Protein AF-A0A811VB03-F1 (afdb_monomer_lite)

Foldseek 3Di:
DCVQLVAAADDDPDPVLVVLVLQQDDDDDDDDLDPDDDAAAPVDPPHDPVDDGGDDDDDDDDLVLLVVLQAWDFGDDKDKDPDPPPDDLVVADRQDQKWKKWFFKKAQDPVCCVVCSVPAAQWDQDDDDPDPGTDTDRDSGIDHRHIGISVSVVVCVVSPIDTDDTDIMIMGGIDSSSNSVSVVLVVQLVVPPDPVSVVVSSCVSVVVVCVVSDDCVVVDDDDDDDDPPPPPDDDDDDDDDDD

Organism: Ceratitis capitata (NCBI:txid7213)

Secondary structure (DSSP, 8-state):
-HHHH-PPPPP---HHHHHHHHHH--------SSS----B-TTSTT--TTSPPB-------TTHHHHHHTS-EEEEEEEE-S--TT--GGGS-TT-SEEEEEEEEEE--GGGHHHHSSS-SS-EEE--TT-SS-EEE--SSPEEEEEEEHHHHHHHHHTT-EEEEEEEEEEEEEESTTHHHHHHHHHHHHT-SSHHHHHHHHHHHHHHHHHHT--SGGG--------------S---------

pLDDT: mean 89.28, std 13.27, range [37.16, 98.31]

Radius of gyration: 25.67 Å; chains: 1; bounding box: 55×64×78 Å

Structure (mmCIF, N/CA/C/O backbone):
data_AF-A0A811VB03-F1
#
_entry.id   AF-A0A811VB03-F1
#
loop_
_atom_site.group_PDB
_atom_site.id
_atom_site.type_symbol
_atom_site.label_atom_id
_atom_site.label_alt_id
_atom_site.label_comp_id
_atom_site.label_asym_id
_atom_site.label_entity_id
_atom_site.label_seq_id
_atom_site.pdbx_PDB_ins_code
_atom_site.Cartn_x
_atom_site.Cartn_y
_atom_site.Cartn_z
_atom_site.occupancy
_atom_site.B_iso_or_equiv
_atom_site.auth_seq_id
_atom_site.auth_comp_id
_atom_site.auth_asym_id
_atom_site.auth_atom_id
_atom_site.pdbx_PDB_model_num
ATOM 1 N N . MET A 1 1 ? -9.263 17.744 -7.489 1.00 92.62 1 MET A N 1
ATOM 2 C CA . MET A 1 1 ? -9.709 16.444 -6.952 1.00 92.62 1 MET A CA 1
ATOM 3 C C . MET A 1 1 ? -11.091 16.551 -6.295 1.00 92.62 1 MET A C 1
ATOM 5 O O . MET A 1 1 ? -12.035 16.150 -6.959 1.00 92.62 1 MET A O 1
ATOM 9 N N . LEU A 1 2 ? -11.262 17.185 -5.122 1.00 93.69 2 LEU A N 1
ATOM 10 C CA . LEU A 1 2 ? -12.556 17.210 -4.400 1.00 93.69 2 LEU A CA 1
ATOM 11 C C . LEU A 1 2 ? -13.722 17.772 -5.231 1.00 93.69 2 LEU A C 1
ATOM 13 O O . LEU A 1 2 ? -14.791 17.182 -5.282 1.00 93.69 2 LEU A O 1
ATOM 17 N N . LYS A 1 3 ? -13.491 18.850 -5.994 1.00 93.81 3 LYS A N 1
ATOM 18 C CA . LYS A 1 3 ? -14.491 19.419 -6.922 1.00 93.81 3 LYS A CA 1
ATOM 19 C C . LYS A 1 3 ? -15.002 18.415 -7.973 1.00 93.81 3 LYS A C 1
ATOM 21 O O . LYS A 1 3 ? -16.147 18.500 -8.404 1.00 93.81 3 LYS A O 1
ATOM 26 N N . ILE A 1 4 ? -14.149 17.488 -8.412 1.00 93.75 4 ILE A N 1
ATOM 27 C CA . ILE A 1 4 ? -14.454 16.514 -9.475 1.00 93.75 4 ILE A CA 1
ATOM 28 C C . ILE A 1 4 ? -15.177 15.296 -8.897 1.00 93.75 4 ILE A C 1
ATOM 30 O O . ILE A 1 4 ? -16.136 14.798 -9.500 1.00 93.75 4 ILE A O 1
ATOM 34 N N . THR A 1 5 ? -14.703 14.821 -7.746 1.00 95.12 5 THR A N 1
ATOM 35 C CA . THR A 1 5 ? -15.224 13.629 -7.072 1.00 95.12 5 THR A CA 1
ATOM 36 C C . THR A 1 5 ? -16.486 13.931 -6.269 1.00 95.12 5 THR A C 1
ATOM 38 O O . THR A 1 5 ? -17.319 13.045 -6.135 1.00 95.12 5 THR A O 1
ATOM 41 N N . ARG A 1 6 ? -16.651 15.176 -5.794 1.00 95.75 6 ARG A N 1
ATOM 42 C CA . ARG A 1 6 ? -17.718 15.622 -4.877 1.00 95.75 6 ARG A CA 1
ATOM 43 C C . ARG A 1 6 ? -17.819 14.765 -3.611 1.00 95.75 6 ARG A C 1
ATOM 45 O O . ARG A 1 6 ? -18.882 14.666 -3.017 1.00 95.75 6 ARG A O 1
ATOM 52 N N . ILE A 1 7 ? -16.714 14.124 -3.239 1.00 96.00 7 ILE A N 1
ATOM 53 C CA . ILE A 1 7 ? -16.637 13.309 -2.034 1.00 96.00 7 ILE A CA 1
ATOM 54 C C . ILE A 1 7 ? -16.579 14.221 -0.808 1.00 96.00 7 ILE A C 1
ATOM 56 O O . ILE A 1 7 ? -15.909 15.257 -0.832 1.00 96.00 7 ILE A O 1
ATOM 60 N N . GLU A 1 8 ? -17.226 13.793 0.265 1.00 95.25 8 GLU A N 1
ATOM 61 C CA . GLU A 1 8 ? -17.059 14.362 1.596 1.00 95.25 8 GLU A CA 1
ATOM 62 C C . GLU A 1 8 ? -16.138 13.438 2.391 1.00 95.25 8 GLU A C 1
ATOM 64 O O . GLU A 1 8 ? -16.405 12.242 2.527 1.00 95.25 8 GLU A O 1
ATOM 69 N N . LEU A 1 9 ? -15.011 13.983 2.846 1.00 94.94 9 LEU A N 1
ATOM 70 C CA . LEU A 1 9 ? -14.031 13.248 3.638 1.00 94.94 9 LEU A CA 1
ATOM 71 C C . LEU A 1 9 ? -14.243 13.572 5.110 1.00 94.94 9 LEU A C 1
ATOM 73 O O . LEU A 1 9 ? -14.327 14.743 5.481 1.00 94.94 9 LEU A O 1
ATOM 77 N N . GLU A 1 10 ? -14.291 12.537 5.939 1.00 95.44 10 GLU A N 1
ATOM 78 C CA . GLU A 1 10 ? -14.304 12.708 7.386 1.00 95.44 10 GLU A CA 1
ATOM 79 C C . GLU A 1 10 ? -12.935 13.183 7.883 1.00 95.44 10 GLU A C 1
ATOM 81 O O . GLU A 1 10 ? -11.887 12.686 7.460 1.00 95.44 10 GLU A O 1
ATOM 86 N N . LEU A 1 11 ? -12.945 14.141 8.809 1.00 92.44 11 LEU A N 1
ATOM 87 C CA . LEU A 1 11 ? -11.748 14.568 9.517 1.00 92.44 11 LEU A CA 1
ATOM 88 C C . LEU A 1 11 ? -11.447 13.603 10.670 1.00 92.44 11 LEU A C 1
ATOM 90 O O . LEU A 1 11 ? -12.221 13.501 11.622 1.00 92.44 11 LEU A O 1
ATOM 94 N N . LEU A 1 12 ? -10.277 12.965 10.629 1.00 91.19 12 LEU A N 1
ATOM 95 C CA . LEU A 1 12 ? -9.788 12.134 11.729 1.00 91.19 12 LEU A CA 1
ATOM 96 C C . LEU A 1 12 ? -9.474 13.001 12.951 1.00 91.19 12 LEU A C 1
ATOM 98 O O . LEU A 1 12 ? -8.456 13.688 12.985 1.00 91.19 12 LEU A O 1
ATOM 102 N N . SER A 1 13 ? -10.359 12.956 13.944 1.00 90.06 13 SER A N 1
ATOM 103 C CA . SER A 1 13 ? -10.227 13.736 15.182 1.00 90.06 13 SER A CA 1
ATOM 104 C C . SER A 1 13 ? -9.665 12.911 16.347 1.00 90.06 13 SER A C 1
ATOM 106 O O . SER A 1 13 ? -9.156 13.473 17.312 1.00 90.06 13 SER A O 1
ATOM 108 N N . ASP A 1 14 ? -9.739 11.580 16.262 1.00 93.06 14 ASP A N 1
ATOM 109 C CA . ASP A 1 14 ? -9.161 10.673 17.256 1.00 93.06 14 ASP A CA 1
ATOM 110 C C . ASP A 1 14 ? -7.658 10.481 17.001 1.00 93.06 14 ASP A C 1
ATOM 112 O O . ASP A 1 14 ? -7.238 9.894 15.995 1.00 93.06 14 ASP A O 1
ATOM 116 N N . GLU A 1 15 ? -6.843 10.950 17.945 1.00 91.81 15 GLU A N 1
ATOM 117 C CA . GLU A 1 15 ? -5.385 10.833 17.913 1.00 91.81 15 GLU A CA 1
ATOM 118 C C . GLU A 1 15 ? -4.913 9.370 17.840 1.00 91.81 15 GLU A C 1
ATOM 120 O O . GLU A 1 15 ? -3.932 9.060 17.158 1.00 91.81 15 GLU A O 1
ATOM 125 N N . ASN A 1 16 ? -5.622 8.435 18.479 1.00 92.62 16 ASN A N 1
ATOM 126 C CA . ASN A 1 16 ? -5.254 7.020 18.451 1.00 92.62 16 ASN A CA 1
ATOM 127 C C . ASN A 1 16 ? -5.430 6.428 17.054 1.00 92.62 16 ASN A C 1
ATOM 129 O O . ASN A 1 16 ? -4.571 5.667 16.601 1.00 92.62 16 ASN A O 1
ATOM 133 N N . ILE A 1 17 ? -6.517 6.786 16.361 1.00 94.50 17 ILE A N 1
ATOM 134 C CA . ILE A 1 17 ? -6.760 6.366 14.974 1.00 94.50 17 ILE A CA 1
ATOM 135 C C . ILE A 1 17 ? -5.713 6.996 14.053 1.00 94.50 17 ILE A C 1
ATOM 137 O O . ILE A 1 17 ? -5.136 6.305 13.210 1.00 94.50 17 ILE A O 1
ATOM 141 N N . HIS A 1 18 ? -5.415 8.281 14.248 1.00 92.56 18 HIS A N 1
ATOM 142 C CA . HIS A 1 18 ? -4.388 8.982 13.483 1.00 92.56 18 HIS A CA 1
ATOM 143 C C . HIS A 1 18 ? -3.011 8.309 13.627 1.00 92.56 18 HIS A C 1
ATOM 145 O O . HIS A 1 18 ? -2.399 7.914 12.630 1.00 92.56 18 HIS A O 1
ATOM 151 N N . ASN A 1 19 ? -2.562 8.066 14.861 1.00 92.19 19 ASN A N 1
ATOM 152 C CA . ASN A 1 19 ? -1.290 7.399 15.152 1.00 92.19 19 ASN A CA 1
ATOM 153 C C . ASN A 1 19 ? -1.260 5.947 14.646 1.00 92.19 19 ASN A C 1
ATOM 155 O O . ASN A 1 19 ? -0.226 5.466 14.165 1.00 92.19 19 ASN A O 1
ATOM 159 N N . PHE A 1 20 ? -2.393 5.244 14.700 1.00 94.75 20 PHE A N 1
ATOM 160 C CA . PHE A 1 20 ? -2.536 3.906 14.131 1.00 94.75 20 PHE A CA 1
ATOM 161 C C . PHE A 1 20 ? -2.312 3.904 12.614 1.00 94.75 20 PHE A C 1
ATOM 163 O O . PHE A 1 20 ? -1.513 3.119 12.109 1.00 94.75 20 PHE A O 1
ATOM 170 N N . ILE A 1 21 ? -2.937 4.826 11.880 1.00 93.62 21 ILE A N 1
ATOM 171 C CA . ILE A 1 21 ? -2.734 4.936 10.431 1.00 93.62 21 ILE A CA 1
ATOM 172 C C . ILE A 1 21 ? -1.287 5.336 10.121 1.00 93.62 21 ILE A C 1
ATOM 174 O O . ILE A 1 21 ? -0.632 4.670 9.317 1.00 93.62 21 ILE A O 1
ATOM 178 N N . LEU A 1 22 ? -0.755 6.368 10.789 1.00 92.19 22 LEU A N 1
ATOM 179 C CA . LEU A 1 22 ? 0.609 6.856 10.563 1.00 92.19 22 LEU A CA 1
ATOM 180 C C . LEU A 1 22 ? 1.671 5.773 10.786 1.00 92.19 22 LEU A C 1
ATOM 182 O O . LEU A 1 22 ? 2.603 5.646 9.988 1.00 92.19 22 LEU A O 1
ATOM 186 N N . SER A 1 23 ? 1.522 4.961 11.834 1.00 91.31 23 SER A N 1
ATOM 187 C CA . SER A 1 23 ? 2.440 3.853 12.125 1.00 91.31 23 SER A CA 1
ATOM 188 C C . SER A 1 23 ? 2.359 2.709 11.107 1.00 91.31 23 SER A C 1
ATOM 190 O O . SER A 1 23 ? 3.308 1.926 10.998 1.00 91.31 23 SER A O 1
ATOM 192 N N . GLY A 1 24 ? 1.295 2.644 10.302 1.00 93.12 24 GLY A N 1
ATOM 193 C CA . GLY A 1 24 ? 1.157 1.741 9.156 1.00 93.12 24 GLY A CA 1
ATOM 194 C C . GLY A 1 24 ? 1.730 2.274 7.839 1.00 93.12 24 GLY A C 1
ATOM 195 O O . GLY A 1 24 ? 1.977 1.486 6.927 1.00 93.12 24 GLY A O 1
ATOM 196 N N . ILE A 1 25 ? 2.008 3.578 7.719 1.00 92.12 25 ILE A N 1
ATOM 197 C CA . ILE A 1 25 ? 2.510 4.167 6.466 1.00 92.12 25 ILE A CA 1
ATOM 198 C C . ILE A 1 25 ? 3.921 3.650 6.146 1.00 92.12 25 ILE A C 1
ATOM 200 O O . ILE A 1 25 ? 4.824 3.634 6.991 1.00 92.12 25 ILE A O 1
ATOM 204 N N . ARG A 1 26 ? 4.131 3.243 4.892 1.00 91.56 26 ARG A N 1
ATOM 205 C CA . ARG A 1 26 ? 5.426 2.817 4.341 1.00 91.56 26 ARG A CA 1
ATOM 206 C C . ARG A 1 26 ? 5.733 3.600 3.064 1.00 91.56 26 ARG A C 1
ATOM 208 O O . ARG A 1 26 ? 4.832 4.106 2.402 1.00 91.56 26 ARG A O 1
ATOM 215 N N . GLY A 1 27 ? 7.022 3.731 2.757 1.00 88.12 27 GLY A N 1
ATOM 216 C CA 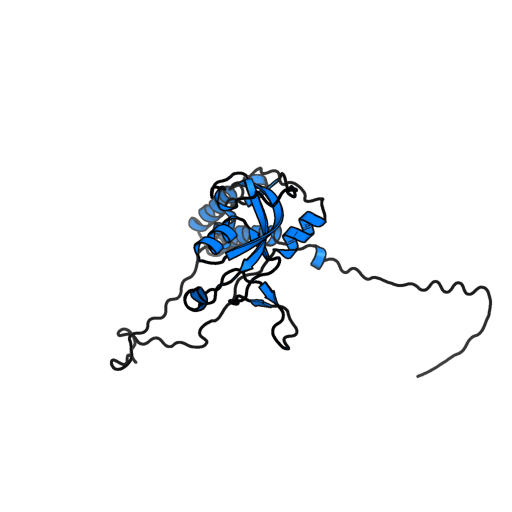. GLY A 1 27 ? 7.494 4.370 1.528 1.00 88.12 27 GLY A CA 1
ATOM 217 C C . GLY A 1 27 ? 7.491 3.423 0.327 1.00 88.12 27 GLY A C 1
ATOM 218 O O . GLY A 1 27 ? 7.015 2.292 0.404 1.00 88.12 27 GLY A O 1
ATOM 219 N N . GLY A 1 28 ? 8.068 3.886 -0.782 1.00 88.88 28 GLY A N 1
ATOM 220 C CA . GLY A 1 28 ? 8.305 3.040 -1.950 1.00 88.88 28 GLY A CA 1
ATOM 221 C C . GLY A 1 28 ? 9.265 1.894 -1.627 1.00 88.88 28 GLY A C 1
ATOM 222 O O . GLY A 1 28 ? 10.276 2.089 -0.950 1.00 88.88 28 GLY A O 1
ATOM 223 N N . ILE A 1 29 ? 8.944 0.703 -2.126 1.00 90.12 29 ILE A N 1
ATOM 224 C CA . ILE A 1 29 ? 9.793 -0.478 -1.982 1.00 90.12 29 ILE A CA 1
ATOM 225 C C . ILE A 1 29 ? 10.999 -0.328 -2.912 1.00 90.12 29 ILE A C 1
ATOM 227 O O . ILE A 1 29 ? 10.846 -0.170 -4.122 1.00 90.12 29 ILE A O 1
ATOM 231 N N . VAL A 1 30 ? 12.200 -0.392 -2.338 1.00 86.56 30 VAL A N 1
ATOM 232 C CA . VAL A 1 30 ? 13.464 -0.417 -3.080 1.00 86.56 30 VAL A CA 1
ATOM 233 C C . VAL A 1 30 ? 14.274 -1.601 -2.575 1.00 86.56 30 VAL A C 1
ATOM 235 O O . VAL A 1 30 ? 14.759 -1.590 -1.445 1.00 86.56 30 VAL A O 1
ATOM 238 N N . GLN A 1 31 ? 14.415 -2.626 -3.413 1.00 83.88 31 GLN A N 1
ATOM 239 C CA . GLN A 1 31 ? 15.121 -3.857 -3.074 1.00 83.88 31 GLN A CA 1
ATOM 240 C C . GLN A 1 31 ? 15.996 -4.315 -4.241 1.00 83.88 31 GLN A C 1
ATOM 242 O O . GLN A 1 31 ? 15.636 -4.164 -5.405 1.00 83.88 31 GLN A O 1
ATOM 247 N N . CYS A 1 32 ? 17.159 -4.877 -3.912 1.00 83.94 32 CYS A N 1
ATOM 248 C CA . CYS A 1 32 ? 18.074 -5.498 -4.860 1.00 83.94 32 CYS A CA 1
ATOM 249 C C . CYS A 1 32 ? 18.479 -6.872 -4.314 1.00 83.94 32 CYS A C 1
ATOM 251 O O . CYS A 1 32 ? 19.296 -6.955 -3.399 1.00 83.94 32 CYS A O 1
ATOM 253 N N . CYS A 1 33 ? 17.873 -7.936 -4.848 1.00 81.12 33 CYS A N 1
ATOM 254 C CA . CYS A 1 33 ? 18.097 -9.316 -4.392 1.00 81.12 33 CYS A CA 1
ATOM 255 C C . CYS A 1 33 ? 19.347 -9.931 -5.029 1.00 81.12 33 CYS A C 1
ATOM 257 O O . CYS A 1 33 ? 20.097 -10.656 -4.381 1.00 81.12 33 CYS A O 1
ATOM 259 N N . LYS A 1 34 ? 19.621 -9.578 -6.291 1.00 84.81 34 LYS A N 1
ATOM 260 C CA . LYS A 1 34 ? 20.809 -10.004 -7.033 1.00 84.81 34 LYS A CA 1
ATOM 261 C C . LYS A 1 34 ? 21.655 -8.788 -7.394 1.00 84.81 34 LYS A C 1
ATOM 263 O O . LYS A 1 34 ? 21.263 -7.978 -8.226 1.00 84.81 34 LYS A O 1
ATOM 268 N N . ARG A 1 35 ? 22.845 -8.686 -6.792 1.00 86.00 35 ARG A N 1
ATOM 269 C CA . ARG A 1 35 ? 23.740 -7.522 -6.937 1.00 86.00 35 ARG A CA 1
ATOM 270 C C . ARG A 1 35 ? 24.217 -7.286 -8.372 1.00 86.00 35 ARG A C 1
ATOM 272 O O . ARG A 1 35 ? 24.462 -6.145 -8.746 1.00 86.00 35 ARG A O 1
ATOM 279 N N . HIS A 1 36 ? 24.393 -8.352 -9.148 1.00 90.19 36 HIS A N 1
ATOM 280 C CA . HIS A 1 36 ? 24.898 -8.269 -10.512 1.00 90.19 36 HIS A CA 1
ATOM 281 C C . HIS A 1 36 ? 24.380 -9.435 -11.355 1.00 90.19 36 HIS A C 1
ATOM 283 O O . HIS A 1 36 ? 24.374 -10.586 -10.910 1.00 90.19 36 HIS A O 1
ATOM 289 N N . SER A 1 37 ? 23.948 -9.143 -12.579 1.00 90.00 37 SER A N 1
ATOM 290 C CA . SER A 1 37 ? 23.550 -10.146 -13.560 1.00 90.00 37 SER A CA 1
ATOM 291 C C . SER A 1 37 ? 23.927 -9.660 -14.952 1.00 90.00 37 SER A C 1
ATOM 293 O O . SER A 1 37 ? 23.670 -8.508 -15.282 1.00 90.00 37 SER A O 1
ATOM 295 N N . ILE A 1 38 ? 24.499 -10.548 -15.761 1.00 92.12 38 ILE A N 1
ATOM 296 C CA . ILE A 1 38 ? 24.860 -10.281 -17.157 1.00 92.12 38 ILE A CA 1
ATOM 297 C C . ILE A 1 38 ? 23.953 -11.133 -18.045 1.00 92.12 38 ILE A C 1
ATOM 299 O O . ILE A 1 38 ? 23.720 -12.304 -17.740 1.00 92.12 38 ILE A O 1
ATOM 303 N N . ALA A 1 39 ? 23.411 -10.543 -19.108 1.00 94.75 39 ALA A N 1
ATOM 304 C CA . ALA A 1 39 ? 22.655 -11.272 -20.119 1.00 94.75 39 ALA A CA 1
ATOM 305 C C . ALA A 1 39 ? 23.589 -12.167 -20.952 1.00 94.75 39 ALA A C 1
ATOM 307 O O . ALA A 1 39 ? 24.685 -11.758 -21.306 1.00 94.75 39 ALA A O 1
ATOM 308 N N . ASN A 1 40 ? 23.149 -13.378 -21.281 1.00 96.50 40 ASN A N 1
ATOM 309 C CA . ASN A 1 40 ? 23.835 -14.283 -22.202 1.00 96.50 40 ASN A CA 1
ATOM 310 C C . ASN A 1 40 ? 22.797 -14.892 -23.141 1.00 96.50 40 ASN A C 1
ATOM 312 O O . ASN A 1 40 ? 22.181 -15.908 -22.828 1.00 96.50 40 ASN A O 1
ATOM 316 N N . ASN A 1 41 ? 22.541 -14.267 -24.280 1.00 95.56 41 ASN A N 1
ATOM 317 C CA . ASN A 1 41 ? 21.553 -14.780 -25.219 1.00 95.56 41 ASN A CA 1
ATOM 318 C C . ASN A 1 41 ? 21.971 -14.536 -26.663 1.00 95.56 41 ASN A C 1
ATOM 320 O O . ASN A 1 41 ? 22.756 -13.635 -26.936 1.00 95.56 41 ASN A O 1
ATOM 324 N N . LYS A 1 42 ? 21.403 -15.332 -27.574 1.00 95.19 42 LYS A N 1
ATOM 325 C CA . LYS A 1 42 ? 21.757 -15.395 -29.001 1.00 95.19 42 LYS A CA 1
ATOM 326 C C . LYS A 1 42 ? 21.652 -14.076 -29.780 1.00 95.19 42 LYS A C 1
ATOM 328 O O . LYS A 1 42 ? 22.071 -14.034 -30.927 1.00 95.19 42 LYS A O 1
ATOM 333 N N . TYR A 1 43 ? 21.056 -13.037 -29.196 1.00 94.50 43 TYR A N 1
ATOM 334 C CA . TYR A 1 43 ? 20.920 -11.721 -29.822 1.00 94.50 43 TYR A CA 1
ATOM 335 C C . TYR A 1 43 ? 22.071 -10.764 -29.465 1.00 94.50 43 TYR A C 1
ATOM 337 O O . TYR A 1 43 ? 22.106 -9.649 -29.979 1.00 94.50 43 TYR A O 1
ATOM 345 N N . LEU A 1 44 ? 22.993 -11.170 -28.585 1.00 94.38 44 LEU A N 1
ATOM 346 C CA . LEU A 1 44 ? 24.157 -10.377 -28.182 1.00 94.38 44 LEU A CA 1
ATOM 347 C C . LEU A 1 44 ? 25.397 -10.755 -29.002 1.00 94.38 44 LEU A C 1
ATOM 349 O O . LEU A 1 44 ? 25.604 -11.926 -29.320 1.00 94.38 44 LEU A O 1
ATOM 353 N N . SER A 1 45 ? 26.244 -9.770 -29.311 1.00 94.06 45 SER A N 1
ATOM 354 C CA . SER A 1 45 ? 27.478 -9.963 -30.091 1.00 94.06 45 SER A CA 1
ATOM 355 C C . SER A 1 45 ? 28.518 -10.837 -29.383 1.00 94.06 45 SER A C 1
ATOM 357 O O . SER A 1 45 ? 29.327 -11.483 -30.037 1.00 94.06 45 SER A O 1
ATOM 359 N N . ASP A 1 46 ? 28.496 -10.858 -28.053 1.00 93.88 46 ASP A N 1
ATOM 360 C CA . ASP A 1 46 ? 29.378 -11.631 -27.176 1.00 93.88 46 ASP A CA 1
ATOM 361 C C . ASP A 1 46 ? 28.702 -12.902 -26.626 1.00 93.88 46 ASP A C 1
ATOM 363 O O . ASP A 1 46 ? 29.134 -13.457 -25.611 1.00 93.88 46 ASP A O 1
ATOM 367 N N . TYR A 1 47 ? 27.635 -13.377 -27.285 1.00 94.88 47 TYR A N 1
ATOM 368 C CA . TYR A 1 47 ? 26.920 -14.587 -26.885 1.00 94.88 47 TYR A CA 1
ATOM 369 C C . TYR A 1 47 ? 27.857 -15.794 -26.787 1.00 94.88 47 TYR A C 1
ATOM 371 O O . TYR A 1 47 ? 28.550 -16.157 -27.738 1.00 94.88 47 TYR A O 1
ATOM 379 N N . ASN A 1 48 ? 27.817 -16.469 -25.639 1.00 94.00 48 ASN A N 1
ATOM 380 C CA . ASN A 1 48 ? 28.581 -17.680 -25.411 1.00 94.00 48 ASN A CA 1
ATOM 381 C C . ASN A 1 48 ? 27.652 -18.901 -25.360 1.00 94.00 48 ASN A C 1
ATOM 383 O O . ASN A 1 48 ? 26.911 -19.090 -24.390 1.00 94.00 48 ASN A O 1
ATOM 387 N N . VAL A 1 49 ? 27.748 -19.753 -26.387 1.00 94.44 49 VAL A N 1
ATOM 388 C CA . VAL A 1 49 ? 26.953 -20.985 -26.533 1.00 94.44 49 VAL A CA 1
ATOM 389 C C . VAL A 1 49 ? 27.217 -22.017 -25.430 1.00 94.44 49 VAL A C 1
ATOM 391 O O . VAL A 1 49 ? 26.356 -22.849 -25.160 1.00 94.44 49 VAL A O 1
ATOM 394 N N . THR A 1 50 ? 28.371 -21.960 -24.754 1.00 95.25 50 THR A N 1
ATOM 395 C CA . THR A 1 50 ? 28.696 -22.892 -23.658 1.00 95.25 50 THR A CA 1
ATOM 396 C C . THR A 1 50 ? 28.071 -22.486 -22.325 1.00 95.25 50 THR A C 1
ATOM 398 O O . THR A 1 50 ? 28.032 -23.286 -21.391 1.00 95.25 50 THR A O 1
ATOM 401 N N . LYS A 1 51 ? 27.562 -21.252 -22.215 1.00 93.81 51 LYS A N 1
ATOM 402 C CA . LYS A 1 51 ? 26.877 -20.750 -21.020 1.00 93.81 51 LYS A CA 1
ATOM 403 C C . LYS A 1 51 ? 25.361 -20.857 -21.182 1.00 93.81 51 LYS A C 1
ATOM 405 O O . LYS A 1 51 ? 24.825 -20.708 -22.278 1.00 93.81 51 LYS A O 1
ATOM 410 N N . LEU A 1 52 ? 24.660 -21.042 -20.061 1.00 94.00 52 LEU A N 1
ATOM 411 C CA . LEU A 1 52 ? 23.196 -21.060 -20.023 1.00 94.00 52 LEU A CA 1
ATOM 412 C C . LEU A 1 52 ? 22.622 -19.775 -20.636 1.00 94.00 52 LEU A C 1
ATOM 414 O O . LEU A 1 52 ? 23.141 -18.679 -20.398 1.00 94.00 52 LEU A O 1
ATOM 418 N N . SER A 1 53 ? 21.542 -19.907 -21.407 1.00 94.56 53 SER A N 1
ATOM 419 C CA . SER A 1 53 ? 20.851 -18.740 -21.942 1.00 94.56 53 SER A CA 1
ATOM 420 C C . SER A 1 53 ? 20.211 -17.932 -20.811 1.00 94.56 53 SER A C 1
ATOM 422 O O . SER A 1 53 ? 19.443 -18.462 -20.012 1.00 94.56 53 SER A O 1
ATOM 424 N N . HIS A 1 54 ? 20.544 -16.645 -20.739 1.00 92.44 54 HIS A N 1
ATOM 425 C CA . HIS A 1 54 ? 20.117 -15.719 -19.700 1.00 92.44 54 HIS A CA 1
ATOM 426 C C . HIS A 1 54 ? 19.627 -14.414 -20.329 1.00 92.44 54 HIS A C 1
ATOM 428 O O . HIS A 1 54 ? 20.363 -13.735 -21.052 1.00 92.44 54 HIS A O 1
ATOM 434 N N . TYR A 1 55 ? 18.388 -14.043 -20.030 1.00 94.44 55 TYR A N 1
ATOM 435 C CA . TYR A 1 55 ? 17.768 -12.803 -20.488 1.00 94.44 55 TYR A CA 1
ATOM 436 C C . TYR A 1 55 ? 17.581 -11.851 -19.309 1.00 94.44 55 TYR A C 1
ATOM 438 O O . TYR A 1 55 ? 17.372 -12.274 -18.172 1.00 94.44 55 TYR A O 1
ATOM 446 N N . LEU A 1 56 ? 17.658 -10.552 -19.585 1.00 93.12 56 LEU A N 1
ATOM 447 C CA . LEU A 1 56 ? 17.301 -9.504 -18.638 1.00 93.12 56 LEU A CA 1
ATOM 448 C C . LEU A 1 56 ? 16.094 -8.764 -19.196 1.00 93.12 56 LEU A C 1
ATOM 450 O O . LEU A 1 56 ? 16.064 -8.433 -20.379 1.00 93.12 56 LEU A O 1
ATOM 454 N N . ILE A 1 57 ? 15.110 -8.515 -18.340 1.00 92.12 57 ILE A N 1
ATOM 455 C CA . ILE A 1 57 ? 13.899 -7.785 -18.696 1.00 92.12 57 ILE A CA 1
ATOM 456 C C . ILE A 1 57 ? 13.759 -6.570 -17.786 1.00 92.12 57 ILE A C 1
ATOM 458 O O . ILE A 1 57 ? 13.963 -6.661 -16.575 1.00 92.12 57 ILE A O 1
ATOM 462 N N . TYR A 1 58 ? 13.421 -5.429 -18.380 1.00 91.38 58 TYR A N 1
ATOM 463 C CA . TYR A 1 58 ? 13.075 -4.217 -17.651 1.00 91.38 58 TYR A CA 1
ATOM 464 C C . TYR A 1 58 ? 11.565 -4.016 -17.726 1.00 91.38 58 TYR A C 1
ATOM 466 O O . TYR A 1 58 ? 11.013 -3.808 -18.805 1.00 91.38 58 TYR A O 1
ATOM 474 N N . LEU A 1 59 ? 10.901 -4.101 -16.575 1.00 92.44 59 LEU A N 1
ATOM 475 C CA . LEU A 1 59 ? 9.462 -3.899 -16.453 1.00 92.44 59 LEU A CA 1
ATOM 476 C C . LEU A 1 59 ? 9.196 -2.589 -15.715 1.00 92.44 59 LEU A C 1
ATOM 478 O O . LEU A 1 59 ? 9.760 -2.337 -14.651 1.00 92.44 59 LEU A O 1
ATOM 482 N N . GLY A 1 60 ? 8.314 -1.767 -16.280 1.00 92.06 60 GLY A N 1
ATOM 483 C CA . GLY A 1 60 ? 7.874 -0.511 -15.686 1.00 92.06 60 GLY A CA 1
ATOM 484 C C . GLY A 1 60 ? 6.354 -0.441 -15.651 1.00 92.06 60 GLY A C 1
ATOM 485 O O . GLY A 1 60 ? 5.700 -0.590 -16.681 1.00 92.06 60 GLY A O 1
ATOM 486 N N . VAL A 1 61 ? 5.784 -0.201 -14.469 1.00 89.94 61 VAL A N 1
ATOM 487 C CA . VAL A 1 61 ? 4.338 0.007 -14.332 1.00 89.94 61 VAL A CA 1
ATOM 488 C C . VAL A 1 61 ? 3.993 1.439 -14.725 1.00 89.94 61 VAL A C 1
ATOM 490 O O . VAL A 1 61 ? 4.483 2.406 -14.136 1.00 89.94 61 VAL A O 1
ATOM 493 N N . ASN A 1 62 ? 3.091 1.582 -15.691 1.00 86.94 62 ASN A N 1
ATOM 494 C CA . ASN A 1 62 ? 2.558 2.879 -16.075 1.00 86.94 62 ASN A CA 1
ATOM 495 C C . ASN A 1 62 ? 1.586 3.390 -15.006 1.00 86.94 62 ASN A C 1
ATOM 497 O O . ASN A 1 62 ? 0.587 2.747 -14.708 1.00 86.94 62 ASN A O 1
ATOM 501 N N . ASN A 1 63 ? 1.861 4.580 -14.464 1.00 87.81 63 ASN A N 1
ATOM 502 C CA . ASN A 1 63 ? 0.984 5.276 -13.514 1.00 87.81 63 ASN A CA 1
ATOM 503 C C . ASN A 1 63 ? 0.612 4.446 -12.262 1.00 87.81 63 ASN A C 1
ATOM 505 O O . ASN A 1 63 ? -0.556 4.357 -11.891 1.00 87.81 63 ASN A O 1
ATOM 509 N N . LEU A 1 64 ? 1.615 3.867 -11.592 1.00 91.12 64 LEU A N 1
ATOM 510 C CA . LEU A 1 64 ? 1.429 3.022 -10.404 1.00 91.12 64 LEU A CA 1
ATOM 511 C C . LEU A 1 64 ? 0.541 3.669 -9.322 1.00 91.12 64 LEU A C 1
ATOM 513 O O . LEU A 1 64 ? -0.407 3.045 -8.851 1.00 91.12 64 LEU A O 1
ATOM 517 N N . TYR A 1 65 ? 0.807 4.928 -8.951 1.00 89.75 65 TYR A N 1
ATOM 518 C CA . TYR A 1 65 ? -0.003 5.625 -7.944 1.00 89.75 65 TYR A CA 1
ATOM 519 C C . TYR A 1 65 ? -1.419 5.920 -8.435 1.00 89.75 65 TYR A C 1
ATOM 521 O O . TYR A 1 65 ? -2.358 5.776 -7.662 1.00 89.75 65 TYR A O 1
ATOM 529 N N . GLY A 1 66 ? -1.605 6.271 -9.711 1.00 92.19 66 GLY A N 1
ATOM 530 C CA . GLY A 1 66 ? -2.944 6.423 -10.281 1.00 92.19 66 GLY A CA 1
ATOM 531 C C . GLY A 1 66 ? -3.741 5.121 -10.245 1.00 92.19 66 GLY A C 1
ATOM 532 O O . GLY A 1 66 ? -4.909 5.129 -9.863 1.00 92.19 66 GLY A O 1
ATOM 533 N N . TYR A 1 67 ? -3.108 3.989 -10.558 1.00 93.12 67 TYR A N 1
ATOM 534 C CA . TYR A 1 67 ? -3.747 2.680 -10.424 1.00 93.12 67 TYR A CA 1
ATOM 535 C C . TYR A 1 67 ? -4.184 2.407 -8.977 1.00 93.12 67 TYR A C 1
ATOM 537 O O . TYR A 1 67 ? -5.333 2.025 -8.754 1.00 93.12 67 TYR A O 1
ATOM 545 N N . ALA A 1 68 ? -3.309 2.668 -7.999 1.00 92.88 68 ALA A N 1
ATOM 546 C CA . ALA A 1 68 ? -3.621 2.503 -6.579 1.00 92.88 68 ALA A CA 1
ATOM 547 C C . ALA A 1 68 ? -4.755 3.437 -6.113 1.00 92.88 68 ALA A C 1
ATOM 549 O O . ALA A 1 68 ? -5.682 2.989 -5.447 1.00 92.88 68 ALA A O 1
ATOM 550 N N . MET A 1 69 ? -4.735 4.710 -6.523 1.00 94.12 69 MET A N 1
ATOM 551 C CA . MET A 1 69 ? -5.813 5.672 -6.254 1.00 94.12 69 MET A CA 1
ATOM 552 C C . MET A 1 69 ? -7.131 5.306 -6.952 1.00 94.12 69 MET A C 1
ATOM 554 O O . MET A 1 69 ? -8.183 5.788 -6.561 1.00 94.12 69 MET A O 1
ATOM 558 N N . SER A 1 70 ? -7.107 4.469 -7.988 1.00 94.50 70 SER A N 1
ATOM 559 C CA . SER A 1 70 ? -8.328 4.013 -8.664 1.00 94.50 70 SER A CA 1
ATOM 560 C C . SER A 1 70 ? -9.006 2.835 -7.956 1.00 94.50 70 SER A C 1
ATOM 562 O O . SER A 1 70 ? -10.090 2.425 -8.369 1.00 94.50 70 SER A O 1
ATOM 564 N N . GLN A 1 71 ? -8.377 2.288 -6.911 1.00 94.12 71 GLN A N 1
ATOM 565 C CA . GLN A 1 71 ? -8.944 1.234 -6.073 1.00 94.12 71 GLN A CA 1
ATOM 566 C C . GLN A 1 71 ? -9.919 1.807 -5.034 1.00 94.12 71 GLN A C 1
ATOM 568 O O . GLN A 1 71 ? -10.095 3.018 -4.916 1.00 94.12 71 GLN A O 1
ATOM 573 N N . TYR A 1 72 ? -10.552 0.925 -4.259 1.00 95.12 72 TYR A N 1
ATOM 574 C CA . TYR A 1 72 ? -11.368 1.330 -3.116 1.00 95.12 72 TYR A CA 1
ATOM 575 C C . TYR A 1 72 ? -10.474 1.952 -2.045 1.00 95.12 72 TYR A C 1
ATOM 577 O O . TYR A 1 72 ? -9.598 1.283 -1.497 1.00 95.12 72 TYR A O 1
ATOM 585 N N . THR A 1 73 ? -10.700 3.233 -1.768 1.00 94.25 73 THR A N 1
ATOM 586 C CA . THR A 1 73 ? -9.946 4.011 -0.785 1.00 94.25 73 THR A CA 1
ATOM 587 C C . THR A 1 73 ? -10.865 4.500 0.336 1.00 94.25 73 THR A C 1
ATOM 589 O O . THR A 1 73 ? -12.018 4.841 0.044 1.00 94.25 73 THR A O 1
ATOM 592 N N . PRO A 1 74 ? -10.383 4.567 1.594 1.00 96.06 74 PRO A N 1
ATOM 593 C CA . PRO A 1 74 ? -11.171 5.043 2.733 1.00 96.06 74 PRO A CA 1
ATOM 594 C C . PRO A 1 74 ? -11.721 6.461 2.518 1.00 96.06 74 PRO A C 1
ATOM 596 O O . PRO A 1 74 ? -11.084 7.264 1.829 1.00 96.06 74 PRO A O 1
ATOM 599 N N . HIS A 1 75 ? -12.869 6.786 3.120 1.00 95.94 75 HIS A N 1
ATOM 600 C CA . HIS A 1 75 ? -13.387 8.164 3.126 1.00 95.94 75 HIS A CA 1
ATOM 601 C C . HIS A 1 75 ? -14.104 8.606 4.414 1.00 95.94 75 HIS A C 1
ATOM 603 O O . HIS A 1 75 ? -14.023 9.791 4.733 1.00 95.94 75 HIS A O 1
ATOM 609 N N . ASN A 1 76 ? -14.793 7.718 5.145 1.00 97.25 76 ASN A N 1
ATOM 610 C CA . ASN A 1 76 ? -15.478 8.051 6.408 1.00 97.25 76 ASN A CA 1
ATOM 611 C C . ASN A 1 76 ? -15.811 6.808 7.264 1.00 97.25 76 ASN A C 1
ATOM 613 O O . ASN A 1 76 ? -15.442 5.686 6.911 1.00 97.25 76 ASN A O 1
ATOM 617 N N . ASN A 1 77 ? -16.520 7.032 8.369 1.00 96.88 77 ASN A N 1
ATOM 618 C CA . ASN A 1 77 ? -16.943 6.108 9.417 1.00 96.88 77 ASN A CA 1
ATOM 619 C C . ASN A 1 77 ? -15.776 5.314 10.011 1.00 96.88 77 ASN A C 1
ATOM 621 O O . ASN A 1 77 ? -15.807 4.080 10.050 1.00 96.88 77 ASN A O 1
ATOM 625 N N . PHE A 1 78 ? -14.728 6.025 10.431 1.00 96.94 78 PHE A N 1
ATOM 626 C CA . PHE A 1 78 ? -13.538 5.417 11.021 1.00 96.94 78 PHE A CA 1
ATOM 627 C C . PHE A 1 78 ? -13.805 4.969 12.460 1.00 96.94 78 PHE A C 1
ATOM 629 O O . PHE A 1 78 ? -13.961 5.785 13.363 1.00 96.94 78 PHE A O 1
ATOM 636 N N . GLU A 1 79 ? -13.818 3.657 12.691 1.00 95.31 79 GLU A N 1
ATOM 637 C CA . GLU A 1 79 ? -14.187 3.082 13.986 1.00 95.31 79 GLU A CA 1
ATOM 638 C C . GLU A 1 79 ? -13.262 1.930 14.390 1.00 95.31 79 GLU A C 1
ATOM 640 O O . GLU A 1 79 ? -13.018 0.993 13.624 1.00 95.31 79 GLU A O 1
ATOM 645 N N . CYS A 1 80 ? -12.781 1.953 15.633 1.00 94.31 80 CYS A N 1
ATOM 646 C CA . CYS A 1 80 ? -12.059 0.827 16.221 1.00 94.31 80 CYS A CA 1
ATOM 647 C C . CYS A 1 80 ? -13.037 -0.274 16.665 1.00 94.31 80 CYS A C 1
ATOM 649 O O . CYS A 1 80 ? -13.933 -0.038 17.478 1.00 94.31 80 CYS A O 1
ATOM 651 N N . ILE A 1 81 ? -12.842 -1.504 16.184 1.00 92.81 81 ILE A N 1
ATOM 652 C CA . ILE A 1 81 ? -13.687 -2.647 16.560 1.00 92.81 81 ILE A CA 1
ATOM 653 C C . ILE A 1 81 ? -13.282 -3.176 17.939 1.00 92.81 81 ILE A C 1
ATOM 655 O O . ILE A 1 81 ? -12.109 -3.451 18.190 1.00 92.81 81 ILE A O 1
ATOM 659 N N . LYS A 1 82 ? -14.270 -3.381 18.819 1.00 82.06 82 LYS A N 1
ATOM 660 C CA . LYS A 1 82 ? -14.056 -3.895 20.184 1.00 82.06 82 LYS A CA 1
ATOM 661 C C . LYS A 1 82 ? -13.802 -5.408 20.241 1.00 82.06 82 LYS A C 1
ATOM 663 O O . LYS A 1 82 ? -12.949 -5.845 21.006 1.00 82.06 82 LYS A O 1
ATOM 668 N N . ASN A 1 83 ? -14.527 -6.213 19.457 1.00 85.31 83 ASN A N 1
ATOM 669 C CA . ASN A 1 83 ? -14.378 -7.675 19.446 1.00 85.31 83 ASN A CA 1
ATOM 670 C C . ASN A 1 83 ? -13.564 -8.142 18.229 1.00 85.31 83 ASN A C 1
ATOM 672 O O . ASN A 1 83 ? -14.080 -8.217 17.118 1.00 85.31 83 ASN A O 1
ATOM 676 N N . VAL A 1 84 ? -12.289 -8.467 18.451 1.00 89.44 84 VAL A N 1
ATOM 677 C CA . VAL A 1 84 ? -11.368 -8.935 17.399 1.00 89.44 84 VAL A CA 1
ATOM 678 C C . VAL A 1 84 ? -11.337 -10.459 17.237 1.00 89.44 84 VAL A C 1
ATOM 680 O O . VAL A 1 84 ? -10.833 -10.943 16.228 1.00 89.44 84 VAL A O 1
ATOM 683 N N . LYS A 1 85 ? -11.844 -11.231 18.213 1.00 84.00 85 LYS A N 1
ATOM 684 C CA . LYS A 1 85 ? -11.666 -12.698 18.259 1.00 84.00 85 LYS A CA 1
ATOM 685 C C . LYS A 1 85 ? -12.452 -13.438 17.178 1.00 84.00 85 LYS A C 1
ATOM 687 O O . LYS A 1 85 ? -12.002 -14.472 16.704 1.00 84.00 85 LYS A O 1
ATOM 692 N N . GLU A 1 86 ? -13.605 -12.904 16.797 1.00 82.50 86 GLU A N 1
ATOM 693 C CA . GLU A 1 86 ? -14.506 -13.494 15.798 1.00 82.50 86 GLU A CA 1
ATOM 694 C C . GLU A 1 86 ? -14.272 -12.935 14.388 1.00 82.50 86 GLU A C 1
ATOM 696 O O . GLU A 1 86 ? -14.984 -13.277 13.445 1.00 82.50 86 GLU A O 1
ATOM 701 N N . PHE A 1 87 ? -13.285 -12.052 14.222 1.00 91.88 87 PHE A N 1
ATOM 702 C CA . PHE A 1 87 ? -13.071 -11.388 12.949 1.00 91.88 87 PHE A CA 1
ATOM 703 C C . PHE A 1 87 ? -12.457 -12.339 11.921 1.00 91.88 87 PHE A C 1
ATOM 705 O O . PHE A 1 87 ? -11.298 -12.743 12.032 1.00 91.88 87 PHE A O 1
ATOM 712 N N . ASN A 1 88 ? -13.220 -12.645 10.874 1.00 91.50 88 ASN A N 1
ATOM 713 C CA . ASN A 1 88 ? -12.735 -13.405 9.734 1.00 91.50 88 ASN A CA 1
ATOM 714 C C . ASN A 1 88 ? -12.373 -12.460 8.583 1.00 91.50 88 ASN A C 1
ATOM 716 O O . ASN A 1 88 ? -13.243 -11.904 7.924 1.00 91.50 88 ASN A O 1
ATOM 720 N N . VAL A 1 89 ? -11.079 -12.310 8.298 1.00 92.06 89 VAL A N 1
ATOM 721 C CA . VAL A 1 89 ? -10.626 -11.461 7.186 1.00 92.06 89 VAL A CA 1
ATOM 722 C C . VAL A 1 89 ? -11.050 -12.009 5.814 1.00 92.06 89 VAL A C 1
ATOM 724 O O . VAL A 1 89 ? -11.196 -11.241 4.869 1.00 92.06 89 VAL A O 1
ATOM 727 N N . PHE A 1 90 ? -11.274 -13.319 5.675 1.00 91.06 90 PHE A N 1
ATOM 728 C CA . PHE A 1 90 ? -11.604 -13.948 4.389 1.00 91.06 90 PHE A CA 1
ATOM 729 C C . PHE A 1 90 ? -13.063 -13.794 3.976 1.00 91.06 90 PHE A C 1
ATOM 731 O O . PHE A 1 90 ? -13.374 -13.986 2.805 1.00 91.06 90 PHE A O 1
ATOM 738 N N . SER A 1 91 ? -13.956 -13.443 4.901 1.00 92.00 91 SER A N 1
ATOM 739 C CA . SER A 1 91 ? -15.364 -13.218 4.565 1.00 92.00 91 SER A CA 1
ATOM 740 C C . SER A 1 91 ? -15.608 -11.869 3.887 1.00 92.00 91 SER A C 1
ATOM 742 O O . SER A 1 91 ? -16.740 -11.586 3.511 1.00 92.00 91 SER A O 1
ATOM 744 N N . ILE A 1 92 ? -14.574 -11.035 3.743 1.00 93.38 92 ILE A N 1
ATOM 745 C CA . ILE A 1 92 ? -14.674 -9.684 3.193 1.00 93.38 92 ILE A CA 1
ATOM 746 C C . ILE A 1 92 ? -14.392 -9.730 1.686 1.00 93.38 92 ILE A C 1
ATOM 748 O O . ILE A 1 92 ? -13.257 -10.033 1.299 1.00 93.38 92 ILE A O 1
ATOM 752 N N . PRO A 1 93 ? -15.376 -9.393 0.834 1.00 92.69 93 PRO A N 1
ATOM 753 C CA . PRO A 1 93 ? -15.176 -9.286 -0.607 1.00 92.69 93 PRO A CA 1
ATOM 754 C C . PRO A 1 93 ? -14.185 -8.180 -0.981 1.00 92.69 93 PRO A C 1
ATOM 756 O O . PRO A 1 93 ? -14.059 -7.172 -0.282 1.00 92.69 93 PRO A O 1
ATOM 759 N N . GLU A 1 94 ? -13.513 -8.324 -2.124 1.00 83.50 94 GLU A N 1
ATOM 760 C CA . GLU A 1 94 ? -12.574 -7.306 -2.616 1.00 83.50 94 GLU A CA 1
ATOM 761 C C . GLU A 1 94 ? -13.257 -5.971 -2.967 1.00 83.50 94 GLU A C 1
ATOM 763 O O . GLU A 1 94 ? -12.623 -4.915 -2.904 1.00 83.50 94 GLU A O 1
ATOM 768 N N . ASP A 1 95 ? -14.535 -5.994 -3.328 1.00 87.06 95 ASP A N 1
ATOM 769 C CA . ASP A 1 95 ? -15.363 -4.837 -3.686 1.00 87.06 95 ASP A CA 1
ATOM 770 C C . ASP A 1 95 ? -16.241 -4.340 -2.524 1.00 87.06 95 ASP A C 1
ATOM 772 O O . ASP A 1 95 ? -17.115 -3.489 -2.713 1.00 87.06 95 ASP A O 1
ATOM 776 N N . SER A 1 96 ? -15.981 -4.832 -1.307 1.00 95.19 96 SER A N 1
ATOM 777 C CA . SER A 1 96 ? -16.686 -4.412 -0.099 1.00 95.19 96 SER A CA 1
ATOM 778 C C . SER A 1 96 ? -16.628 -2.894 0.085 1.00 95.19 96 SER A C 1
ATOM 780 O O . SER A 1 96 ? -15.552 -2.288 0.110 1.00 95.19 96 SER A O 1
ATOM 782 N N . LEU A 1 97 ? -17.793 -2.282 0.315 1.00 96.88 97 LEU A N 1
ATOM 783 C CA . LEU A 1 97 ? -17.914 -0.866 0.685 1.00 96.88 97 LEU A CA 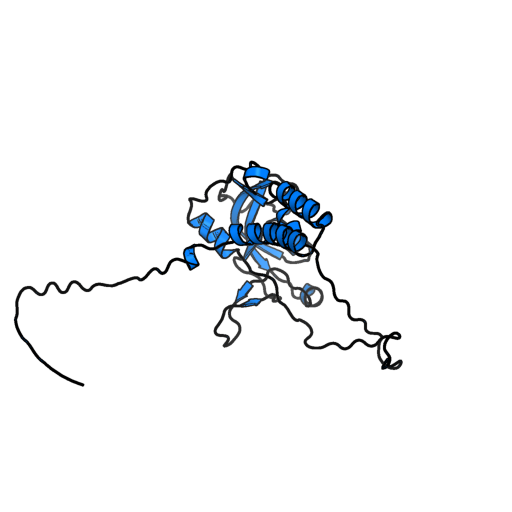1
ATOM 784 C C . LEU A 1 97 ? -17.348 -0.571 2.079 1.00 96.88 97 LEU A C 1
ATOM 786 O O . LEU A 1 97 ? -17.129 0.586 2.423 1.00 96.88 97 LEU A O 1
ATOM 790 N N . VAL A 1 98 ? -17.088 -1.611 2.873 1.00 97.31 98 VAL A N 1
ATOM 791 C CA . VAL A 1 98 ? -16.435 -1.512 4.179 1.00 97.31 98 VAL A CA 1
ATOM 792 C C . VAL A 1 98 ? -15.038 -2.113 4.085 1.00 97.31 98 VAL A C 1
ATOM 794 O O . VAL A 1 98 ? -14.859 -3.249 3.638 1.00 97.31 98 VAL A O 1
ATOM 797 N N . GLY A 1 99 ? -14.042 -1.339 4.497 1.00 97.06 99 GLY A N 1
ATOM 798 C CA . GLY A 1 99 ? -12.648 -1.744 4.564 1.00 97.06 99 GLY A CA 1
ATOM 799 C C . GLY A 1 99 ? -12.139 -1.824 5.994 1.00 97.06 99 GLY A C 1
ATOM 800 O O . GLY A 1 99 ? -12.763 -1.331 6.936 1.00 97.06 99 GLY A O 1
ATOM 801 N N . TYR A 1 100 ? -10.984 -2.476 6.130 1.00 97.25 100 TYR A N 1
ATOM 802 C CA . TYR A 1 100 ? -10.333 -2.682 7.413 1.00 97.25 100 TYR A CA 1
ATOM 803 C C . TYR A 1 100 ? -8.814 -2.529 7.311 1.00 97.25 100 TYR A C 1
ATOM 805 O O . TYR A 1 100 ? -8.183 -3.000 6.359 1.00 97.25 100 TYR A O 1
ATOM 813 N N . ILE A 1 101 ? -8.220 -1.918 8.332 1.00 97.56 101 ILE A N 1
ATOM 814 C CA . ILE A 1 101 ? -6.781 -1.959 8.604 1.00 97.56 101 ILE A CA 1
ATOM 815 C C . ILE A 1 101 ? -6.600 -2.673 9.940 1.00 97.56 101 ILE A C 1
ATOM 817 O O . ILE A 1 101 ? -7.262 -2.343 10.922 1.00 97.56 101 ILE A O 1
ATOM 821 N N . LEU A 1 102 ? -5.719 -3.666 9.974 1.00 97.38 102 LEU A N 1
ATOM 822 C CA . LEU A 1 102 ? -5.512 -4.531 11.126 1.00 97.38 102 LEU A CA 1
ATOM 823 C C . LEU A 1 102 ? -4.085 -4.409 11.640 1.00 97.38 102 LEU A C 1
ATOM 825 O O . LEU A 1 102 ? -3.156 -4.314 10.845 1.00 97.38 102 LEU A O 1
ATOM 829 N N . GLU A 1 103 ? -3.912 -4.489 12.955 1.00 97.62 103 GLU A N 1
ATOM 830 C CA . GLU A 1 103 ? -2.620 -4.766 13.584 1.00 97.62 103 GLU A CA 1
ATOM 831 C C . GLU A 1 103 ? -2.546 -6.242 13.958 1.00 97.62 103 GLU A C 1
ATOM 833 O O . GLU A 1 103 ? -3.365 -6.729 14.746 1.00 97.62 103 GLU A O 1
ATOM 838 N N . VAL A 1 104 ? -1.576 -6.949 13.384 1.00 97.50 104 VAL A N 1
ATOM 839 C CA . VAL A 1 104 ? -1.513 -8.412 13.427 1.00 97.50 104 VAL A CA 1
ATOM 840 C C . VAL A 1 104 ? -0.110 -8.949 13.685 1.00 97.50 104 VAL A C 1
ATOM 842 O O . VAL A 1 104 ? 0.882 -8.312 13.341 1.00 97.50 104 VAL A O 1
ATOM 845 N N . ASP A 1 105 ? -0.039 -10.162 14.223 1.00 98.12 105 ASP A N 1
ATOM 846 C CA . ASP A 1 105 ? 1.168 -10.988 14.152 1.00 98.12 105 ASP A CA 1
ATOM 847 C C . ASP A 1 105 ? 1.055 -11.946 12.960 1.00 98.12 105 ASP A C 1
ATOM 849 O O . ASP A 1 105 ? 0.057 -12.666 12.825 1.00 98.12 105 ASP A O 1
ATOM 853 N N . LEU A 1 106 ? 2.079 -11.958 12.106 1.00 98.19 106 LEU A N 1
ATOM 854 C CA . LEU A 1 106 ? 2.187 -12.829 10.937 1.00 98.19 106 LEU A CA 1
ATOM 855 C C . LEU A 1 106 ? 3.435 -13.687 11.045 1.00 98.19 106 LEU A C 1
ATOM 857 O O . LEU A 1 106 ? 4.552 -13.173 11.047 1.00 98.19 106 LEU A O 1
ATOM 861 N N . ASP A 1 107 ? 3.247 -14.997 11.055 1.00 98.31 107 ASP A N 1
ATOM 862 C CA . ASP A 1 107 ? 4.354 -15.923 10.921 1.00 98.31 107 ASP A CA 1
ATOM 863 C C . ASP A 1 107 ? 4.774 -16.077 9.467 1.00 98.31 107 ASP A C 1
ATOM 865 O O . ASP A 1 107 ? 3.935 -16.131 8.562 1.00 98.31 107 ASP A O 1
ATOM 869 N N . TYR A 1 108 ? 6.089 -16.182 9.269 1.00 98.12 108 TYR A N 1
ATOM 870 C CA . TYR A 1 108 ? 6.712 -16.374 7.965 1.00 98.12 108 TYR A CA 1
ATOM 871 C C . TYR A 1 108 ? 7.406 -17.745 7.913 1.00 98.12 108 TYR A C 1
ATOM 873 O O . TYR A 1 108 ? 8.592 -17.851 8.240 1.00 98.12 108 TYR A O 1
ATOM 881 N N . PRO A 1 109 ? 6.690 -18.816 7.522 1.00 97.75 109 PRO A N 1
ATOM 882 C CA . PRO A 1 109 ? 7.237 -20.167 7.536 1.00 97.75 109 PRO A CA 1
ATOM 883 C C . PRO A 1 109 ? 8.489 -20.310 6.669 1.00 97.75 109 PRO A C 1
ATOM 885 O O . PRO A 1 109 ? 8.526 -19.844 5.533 1.00 97.75 109 PRO A O 1
ATOM 888 N N . ILE A 1 110 ? 9.483 -21.046 7.168 1.00 97.44 110 ILE A N 1
ATOM 889 C CA . ILE A 1 110 ? 10.735 -21.319 6.439 1.00 97.44 110 ILE A CA 1
ATOM 890 C C . ILE A 1 110 ? 10.460 -22.006 5.092 1.00 97.44 110 ILE A C 1
ATOM 892 O O . ILE A 1 110 ? 11.138 -21.741 4.104 1.00 97.44 110 ILE A O 1
ATOM 896 N N . ALA A 1 111 ? 9.413 -22.834 5.019 1.00 97.69 111 ALA A N 1
ATOM 897 C CA . ALA A 1 111 ? 9.037 -23.570 3.813 1.00 97.69 111 ALA A CA 1
ATOM 898 C C . ALA A 1 111 ? 8.766 -22.676 2.584 1.00 97.69 111 ALA A C 1
ATOM 900 O O . ALA A 1 111 ? 8.947 -23.130 1.458 1.00 97.69 111 ALA A O 1
ATOM 901 N N . ILE A 1 112 ? 8.364 -21.414 2.782 1.00 97.12 112 ILE A N 1
ATOM 902 C CA . ILE A 1 112 ? 8.061 -20.468 1.692 1.00 97.12 112 ILE A CA 1
ATOM 903 C C . ILE A 1 112 ? 9.193 -19.461 1.430 1.00 97.12 112 ILE A C 1
ATOM 905 O O . ILE A 1 112 ? 9.071 -18.614 0.546 1.00 97.12 112 ILE A O 1
ATOM 909 N N . HIS A 1 113 ? 10.309 -19.542 2.165 1.00 96.12 113 HIS A N 1
ATOM 910 C CA . HIS A 1 113 ? 11.410 -18.574 2.065 1.00 96.12 113 HIS A CA 1
ATOM 911 C C . HIS A 1 113 ? 12.037 -18.542 0.674 1.00 96.12 113 HIS A C 1
ATOM 913 O O . HIS A 1 113 ? 12.212 -17.464 0.116 1.00 96.12 113 HIS A O 1
ATOM 919 N N . ASN A 1 114 ? 12.308 -19.708 0.082 1.00 95.25 114 ASN A N 1
ATOM 920 C CA . ASN A 1 114 ? 12.904 -19.783 -1.254 1.00 95.25 114 ASN A CA 1
ATOM 921 C C . ASN A 1 114 ? 12.004 -19.143 -2.319 1.00 95.25 114 ASN A C 1
ATOM 923 O O . ASN A 1 114 ? 12.491 -18.400 -3.166 1.00 95.25 114 ASN A O 1
ATOM 927 N N . THR A 1 115 ? 10.692 -19.377 -2.243 1.00 95.50 115 THR A N 1
ATOM 928 C CA . THR A 1 115 ? 9.709 -18.830 -3.191 1.00 95.50 115 THR A CA 1
ATOM 929 C C . THR A 1 115 ? 9.595 -17.312 -3.090 1.00 95.50 115 THR A C 1
ATOM 931 O O . THR A 1 115 ? 9.321 -16.643 -4.081 1.00 95.50 115 THR A O 1
ATOM 934 N N . HIS A 1 116 ? 9.795 -16.751 -1.898 1.00 95.06 116 HIS A N 1
ATOM 935 C CA . HIS A 1 116 ? 9.629 -15.319 -1.648 1.00 95.06 116 HIS A CA 1
ATOM 936 C C . HIS A 1 116 ? 10.948 -14.546 -1.561 1.00 95.06 116 HIS A C 1
ATOM 938 O O . HIS A 1 116 ? 10.940 -13.352 -1.266 1.00 95.06 116 HIS A O 1
ATOM 944 N N . ASN A 1 117 ? 12.080 -15.203 -1.814 1.00 90.75 117 ASN A N 1
ATOM 945 C CA . ASN A 1 117 ? 13.405 -14.614 -1.647 1.00 90.75 117 ASN A CA 1
ATOM 946 C C . ASN A 1 117 ? 13.612 -13.362 -2.520 1.00 90.75 117 ASN A C 1
ATOM 948 O O . ASN A 1 117 ? 14.269 -12.409 -2.104 1.00 90.75 117 ASN A O 1
ATOM 952 N N . ASP A 1 118 ? 13.004 -13.340 -3.709 1.00 89.06 118 ASP A N 1
ATOM 953 C CA . ASP A 1 118 ? 13.101 -12.206 -4.628 1.00 89.06 118 ASP A CA 1
ATOM 954 C C . ASP A 1 118 ? 12.184 -11.037 -4.247 1.00 89.06 118 ASP A C 1
ATOM 956 O O . ASP A 1 118 ? 12.518 -9.885 -4.527 1.00 89.06 118 ASP A O 1
ATOM 960 N N . PHE A 1 119 ? 11.04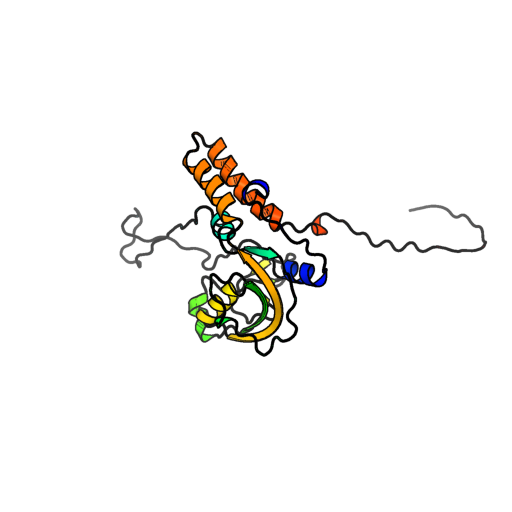0 -11.305 -3.611 1.00 91.19 119 PHE A N 1
ATOM 961 C CA . PHE A 1 119 ? 10.082 -10.267 -3.230 1.00 91.19 119 PHE A CA 1
ATOM 962 C C . PHE A 1 119 ? 9.294 -10.655 -1.964 1.00 91.19 119 PHE A C 1
ATOM 964 O O . PHE A 1 119 ? 8.182 -11.182 -2.055 1.00 91.19 119 PHE A O 1
ATOM 971 N N . PRO A 1 120 ? 9.862 -10.415 -0.767 1.00 94.00 120 PRO A N 1
ATOM 972 C CA . PRO A 1 120 ? 9.206 -10.724 0.500 1.00 94.00 120 PRO A CA 1
ATOM 973 C C . PRO A 1 120 ? 7.931 -9.903 0.727 1.00 94.00 120 PRO A C 1
ATOM 975 O O . PRO A 1 120 ? 7.825 -8.758 0.301 1.00 94.00 120 PRO A O 1
ATOM 978 N N . PHE A 1 121 ? 6.978 -10.447 1.482 1.00 95.38 121 PHE A N 1
ATOM 979 C CA . PHE A 1 121 ? 5.811 -9.698 1.952 1.00 95.38 121 PHE A CA 1
ATOM 980 C C . PHE A 1 121 ? 6.122 -8.850 3.197 1.00 95.38 121 PHE A C 1
ATOM 982 O O . PHE A 1 121 ? 7.073 -9.113 3.933 1.00 95.38 121 PHE A O 1
ATOM 989 N N . CYS A 1 122 ? 5.256 -7.865 3.463 1.00 95.62 122 CYS A N 1
ATOM 990 C CA . CYS A 1 122 ? 5.220 -7.088 4.709 1.00 95.62 122 CYS A CA 1
ATOM 991 C C . CYS A 1 122 ? 6.530 -6.359 5.052 1.00 95.62 122 CYS A C 1
ATOM 993 O O . CYS A 1 122 ? 7.149 -6.615 6.081 1.00 95.62 122 CYS A O 1
ATOM 995 N N . PHE A 1 123 ? 6.938 -5.404 4.215 1.00 94.75 123 PHE A N 1
ATOM 996 C CA . PHE A 1 123 ? 8.129 -4.591 4.469 1.00 94.75 123 PHE A CA 1
ATOM 997 C C . PHE A 1 123 ? 7.991 -3.754 5.749 1.00 94.75 123 PHE A C 1
ATOM 999 O O . PHE A 1 123 ? 6.937 -3.164 6.023 1.00 94.75 123 PHE A O 1
ATOM 1006 N N . GLU A 1 124 ? 9.086 -3.646 6.498 1.00 93.12 124 GLU A N 1
ATOM 1007 C CA . GLU A 1 124 ? 9.144 -2.958 7.787 1.00 93.12 124 GLU A CA 1
ATOM 1008 C C . GLU A 1 124 ? 10.248 -1.904 7.823 1.00 93.12 124 GLU A C 1
ATOM 1010 O O . GLU A 1 124 ? 11.325 -2.067 7.254 1.00 93.12 124 GLU A O 1
ATOM 1015 N N . ASN A 1 125 ? 9.977 -0.808 8.527 1.00 91.25 125 ASN A N 1
ATOM 1016 C CA . ASN A 1 125 ? 10.967 0.218 8.813 1.00 91.25 125 ASN A CA 1
ATOM 1017 C C . ASN A 1 125 ? 11.861 -0.267 9.963 1.00 91.25 125 ASN A C 1
ATOM 1019 O O . ASN A 1 125 ? 11.450 -0.217 11.122 1.00 91.25 125 ASN A O 1
ATOM 1023 N N . LYS A 1 126 ? 13.073 -0.741 9.656 1.00 89.38 126 LYS A N 1
ATOM 1024 C CA . LYS A 1 126 ? 14.018 -1.289 10.644 1.00 89.38 126 LYS A CA 1
ATOM 1025 C C . LYS A 1 126 ? 15.400 -0.645 10.525 1.00 89.38 126 LYS A C 1
ATOM 1027 O O . LYS A 1 126 ? 15.812 -0.171 9.464 1.00 89.38 126 LYS A O 1
ATOM 1032 N N . LYS A 1 127 ? 16.137 -0.643 11.635 1.00 88.19 127 LYS A N 1
ATOM 1033 C CA . LYS A 1 127 ? 17.569 -0.326 11.672 1.00 88.19 127 LYS A CA 1
ATOM 1034 C C . LYS A 1 127 ? 18.340 -1.637 11.523 1.00 88.19 127 LYS A C 1
ATOM 1036 O O . LYS A 1 127 ? 18.088 -2.571 12.276 1.00 88.19 127 LYS A O 1
ATOM 1041 N N . VAL A 1 128 ? 19.257 -1.717 10.562 1.00 83.25 128 VAL A N 1
ATOM 1042 C CA . VAL A 1 128 ? 20.054 -2.933 10.318 1.00 83.25 128 VAL A CA 1
ATOM 1043 C C . VAL A 1 128 ? 21.490 -2.696 10.744 1.00 83.25 128 VAL A C 1
ATOM 1045 O O . VAL A 1 128 ? 22.149 -1.781 10.245 1.00 83.25 128 VAL A O 1
ATOM 1048 N N . GLY A 1 129 ? 21.971 -3.529 11.669 1.00 84.50 129 GLY A N 1
ATOM 1049 C CA . GLY A 1 129 ? 23.327 -3.447 12.206 1.00 84.50 129 GLY A CA 1
ATOM 1050 C C . GLY A 1 129 ? 23.659 -2.047 12.731 1.00 84.50 129 GLY A C 1
ATOM 1051 O O . GLY A 1 129 ? 22.916 -1.465 13.520 1.00 84.50 129 GLY A O 1
ATOM 1052 N N . SER A 1 130 ? 24.773 -1.488 12.257 1.00 86.00 130 SER A N 1
ATOM 1053 C CA . SER A 1 130 ? 25.286 -0.171 12.656 1.00 86.00 130 SER A CA 1
ATOM 1054 C C . SER A 1 130 ? 24.730 1.010 11.844 1.00 86.00 130 SER A C 1
ATOM 1056 O O . SER A 1 130 ? 25.175 2.144 12.038 1.00 86.00 130 SER A O 1
ATOM 1058 N N . MET A 1 131 ? 23.766 0.798 10.934 1.00 83.69 131 MET A N 1
ATOM 1059 C CA . MET A 1 131 ? 23.224 1.884 10.105 1.00 83.69 131 MET A CA 1
ATOM 1060 C C . MET A 1 131 ? 22.590 2.982 10.960 1.00 83.69 131 MET A C 1
ATOM 1062 O O . MET A 1 131 ? 21.754 2.699 11.806 1.00 83.69 131 MET A O 1
ATOM 1066 N N . LYS A 1 132 ? 22.927 4.253 10.708 1.00 83.00 132 LYS A N 1
ATOM 1067 C CA . LYS A 1 132 ? 22.365 5.396 11.454 1.00 83.00 132 LYS A CA 1
ATOM 1068 C C . LYS A 1 132 ? 20.887 5.660 11.147 1.00 83.00 132 LYS A C 1
ATOM 1070 O O . LYS A 1 132 ? 20.178 6.166 12.009 1.00 83.00 132 LYS A O 1
ATOM 1075 N N . HIS A 1 133 ? 20.429 5.307 9.947 1.00 85.81 133 HIS A N 1
ATOM 1076 C CA . HIS A 1 133 ? 19.080 5.601 9.465 1.00 85.81 133 HIS A CA 1
ATOM 1077 C C . HIS A 1 133 ? 18.226 4.339 9.362 1.00 85.81 133 HIS A C 1
ATOM 1079 O O . HIS A 1 133 ? 18.717 3.267 9.003 1.00 85.81 133 HIS A O 1
ATOM 1085 N N . ILE A 1 134 ? 16.936 4.500 9.645 1.00 88.62 134 ILE A N 1
ATOM 1086 C CA . ILE A 1 134 ? 15.912 3.476 9.439 1.00 88.62 134 ILE A CA 1
ATOM 1087 C C . ILE A 1 134 ? 15.702 3.292 7.933 1.00 88.62 134 ILE A C 1
ATOM 1089 O O . ILE A 1 134 ? 15.628 4.274 7.191 1.00 88.62 134 ILE A O 1
ATOM 1093 N N . LYS A 1 135 ? 15.607 2.040 7.484 1.00 89.81 135 LYS A N 1
ATOM 1094 C CA . LYS A 1 135 ? 15.301 1.688 6.094 1.00 89.81 135 LYS A CA 1
ATOM 1095 C C . LYS A 1 135 ? 14.069 0.798 6.036 1.00 89.81 135 LYS A C 1
ATOM 1097 O O . LYS A 1 135 ? 13.817 0.027 6.957 1.00 89.81 135 LYS A O 1
ATOM 1102 N N . LEU A 1 136 ? 13.333 0.899 4.935 1.00 92.94 136 LEU A N 1
ATOM 1103 C CA . LEU A 1 136 ? 12.249 -0.020 4.618 1.00 92.94 136 LEU A CA 1
ATOM 1104 C C . LEU A 1 136 ? 12.849 -1.318 4.069 1.00 92.94 136 LEU A C 1
ATOM 1106 O O . LEU A 1 136 ? 13.547 -1.287 3.056 1.00 92.94 136 LEU A O 1
ATOM 1110 N N . ILE A 1 137 ? 12.621 -2.436 4.752 1.00 91.50 137 ILE A N 1
ATOM 1111 C CA . ILE A 1 137 ? 13.275 -3.718 4.474 1.00 91.50 137 ILE A CA 1
ATOM 1112 C C . ILE A 1 137 ? 12.226 -4.813 4.341 1.00 91.50 137 ILE A C 1
ATOM 1114 O O . ILE A 1 137 ? 11.343 -4.939 5.187 1.00 91.50 137 ILE A O 1
ATOM 1118 N N . GLY A 1 138 ? 12.352 -5.599 3.274 1.00 92.00 138 GLY A N 1
ATOM 1119 C CA . GLY A 1 138 ? 11.625 -6.845 3.077 1.00 92.00 138 GLY A CA 1
ATOM 1120 C C . GLY A 1 138 ? 12.530 -7.985 3.500 1.00 92.00 138 GLY A C 1
ATOM 1121 O O . GLY A 1 138 ? 13.491 -8.303 2.806 1.00 92.00 138 GLY A O 1
ATOM 1122 N N . ASP A 1 139 ? 12.259 -8.556 4.664 1.00 91.88 139 ASP A N 1
ATOM 1123 C CA . ASP A 1 139 ? 12.939 -9.736 5.184 1.00 91.88 139 ASP A CA 1
ATOM 1124 C C . ASP A 1 139 ? 11.936 -10.879 5.387 1.00 91.88 139 ASP A C 1
ATOM 1126 O O . ASP A 1 139 ? 10.724 -10.675 5.481 1.00 91.88 139 ASP A O 1
ATOM 1130 N N . LEU A 1 140 ? 12.447 -12.104 5.470 1.00 95.12 140 LEU A N 1
ATOM 1131 C CA . LEU A 1 140 ? 11.644 -13.324 5.612 1.00 95.12 140 LEU A CA 1
ATOM 1132 C C . LEU A 1 140 ? 11.354 -13.668 7.088 1.00 95.12 140 LEU A C 1
ATOM 1134 O O . LEU A 1 140 ? 11.087 -14.814 7.434 1.00 95.12 140 LEU A O 1
ATOM 1138 N N . THR A 1 141 ? 11.453 -12.677 7.980 1.00 95.44 141 THR A N 1
ATOM 1139 C CA . THR A 1 141 ? 11.174 -12.831 9.415 1.00 95.44 141 THR A CA 1
ATOM 1140 C C . THR A 1 141 ? 9.675 -12.723 9.699 1.00 95.44 141 THR A C 1
ATOM 1142 O O . THR A 1 141 ? 8.954 -12.045 8.962 1.00 95.44 141 THR A O 1
ATOM 1145 N N . SER A 1 142 ? 9.193 -13.353 10.776 1.00 97.69 142 SER A N 1
ATOM 1146 C CA . SER A 1 142 ? 7.830 -13.115 11.270 1.00 97.69 142 SER A CA 1
ATOM 1147 C C . SER A 1 142 ? 7.627 -11.635 11.612 1.00 97.69 142 SER A C 1
ATOM 1149 O O . SER A 1 142 ? 8.549 -10.951 12.063 1.00 97.69 142 SER A O 1
ATOM 1151 N N . LYS A 1 143 ? 6.410 -11.140 11.392 1.00 97.44 143 LYS A N 1
ATOM 1152 C CA . LYS A 1 143 ? 6.014 -9.750 11.629 1.00 97.44 143 LYS A CA 1
ATOM 1153 C C . LYS A 1 143 ? 5.215 -9.679 12.919 1.00 97.44 143 LYS A C 1
ATOM 1155 O O . LYS A 1 143 ? 4.290 -10.465 13.105 1.00 97.44 143 LYS A O 1
ATOM 1160 N N . ILE A 1 144 ? 5.563 -8.737 13.789 1.00 96.94 144 ILE A N 1
ATOM 1161 C CA . ILE A 1 144 ? 4.920 -8.557 15.094 1.00 96.94 144 ILE A CA 1
ATOM 1162 C C . ILE A 1 144 ? 4.235 -7.197 15.124 1.00 96.94 144 ILE A C 1
ATOM 1164 O O . ILE A 1 144 ? 4.868 -6.192 14.797 1.00 96.94 144 ILE A O 1
ATOM 1168 N N . LYS A 1 145 ? 2.959 -7.160 15.524 1.00 96.62 145 LYS A N 1
ATOM 1169 C CA . LYS A 1 145 ? 2.119 -5.947 15.538 1.00 96.62 145 LYS A CA 1
ATOM 1170 C C . LYS A 1 145 ? 2.203 -5.157 14.224 1.00 96.62 145 LYS A C 1
ATOM 1172 O O . LYS A 1 145 ? 2.317 -3.932 14.198 1.00 96.62 1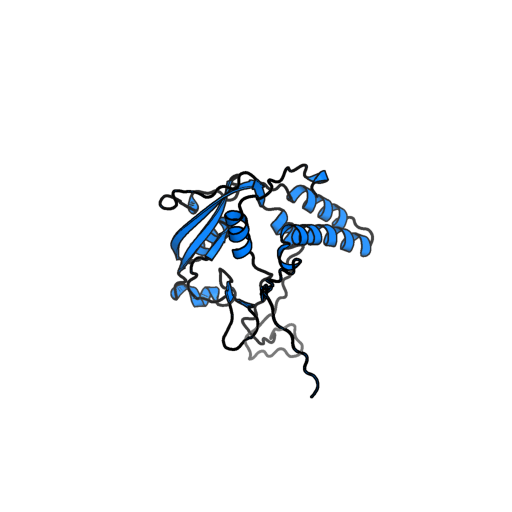45 LYS A O 1
ATOM 1177 N N . TYR A 1 146 ? 2.175 -5.876 13.111 1.00 97.56 146 TYR A N 1
ATOM 1178 C CA . TYR A 1 146 ? 2.255 -5.302 11.781 1.00 97.56 146 TYR A CA 1
ATOM 1179 C C . TYR A 1 146 ? 0.907 -4.711 11.374 1.00 97.56 146 TYR A C 1
ATOM 1181 O O . TYR A 1 146 ? -0.115 -5.391 11.440 1.00 97.56 146 TYR A O 1
ATOM 1189 N N . ILE A 1 147 ? 0.908 -3.453 10.932 1.00 97.81 147 ILE A N 1
ATOM 1190 C CA . ILE A 1 147 ? -0.297 -2.751 10.485 1.00 97.81 147 ILE A CA 1
ATOM 1191 C C . ILE A 1 147 ? -0.471 -2.957 8.983 1.00 97.81 147 ILE A C 1
ATOM 1193 O O . ILE A 1 147 ? 0.402 -2.596 8.193 1.00 97.81 147 ILE A O 1
ATOM 1197 N N . ILE A 1 148 ? -1.595 -3.549 8.587 1.00 97.62 148 ILE A N 1
ATOM 1198 C CA . ILE A 1 148 ? -1.839 -4.004 7.219 1.00 97.62 148 ILE A CA 1
ATOM 1199 C C . ILE A 1 148 ? -3.294 -3.803 6.802 1.00 97.62 148 ILE A C 1
ATOM 1201 O O . ILE A 1 148 ? -4.225 -4.007 7.576 1.00 97.62 148 ILE A O 1
ATOM 1205 N N . HIS A 1 149 ? -3.495 -3.419 5.544 1.00 96.75 149 HIS A N 1
ATOM 1206 C CA . HIS A 1 149 ? -4.818 -3.374 4.930 1.00 96.75 149 HIS A CA 1
ATOM 1207 C C . HIS A 1 149 ? -5.359 -4.791 4.687 1.00 96.75 149 HIS A C 1
ATOM 1209 O O . HIS A 1 149 ? -4.600 -5.672 4.277 1.00 96.75 149 HIS A O 1
ATOM 1215 N N . TYR A 1 150 ? -6.665 -5.012 4.866 1.00 96.50 150 TYR A N 1
ATOM 1216 C CA . TYR A 1 150 ? -7.267 -6.352 4.788 1.00 96.50 150 TYR A CA 1
ATOM 1217 C C . TYR A 1 150 ? -6.958 -7.099 3.480 1.00 96.50 150 TYR A C 1
ATOM 1219 O O . TYR A 1 150 ? -6.605 -8.273 3.530 1.00 96.50 150 TYR A O 1
ATOM 1227 N N . LYS A 1 151 ? -6.979 -6.417 2.324 1.00 95.75 151 LYS A N 1
ATOM 1228 C CA . LYS A 1 151 ? -6.623 -7.027 1.024 1.00 95.75 151 LYS A CA 1
ATOM 1229 C C . LYS A 1 151 ? -5.188 -7.553 0.993 1.00 95.75 151 LYS A C 1
ATOM 1231 O O . LYS A 1 151 ? -4.927 -8.653 0.518 1.00 95.75 151 LYS A O 1
ATOM 1236 N N . ASN A 1 152 ? -4.251 -6.781 1.544 1.00 95.75 152 ASN A N 1
ATOM 1237 C CA . ASN A 1 152 ? -2.849 -7.187 1.602 1.00 95.75 152 ASN A CA 1
ATOM 1238 C C . ASN A 1 152 ? -2.676 -8.359 2.573 1.00 95.75 152 ASN A C 1
ATOM 1240 O O . ASN A 1 152 ? -1.883 -9.255 2.307 1.00 95.75 152 ASN A O 1
ATOM 1244 N N . LEU A 1 153 ? -3.441 -8.387 3.670 1.00 97.50 153 LEU A N 1
ATOM 1245 C CA . LEU A 1 153 ? -3.451 -9.510 4.606 1.00 97.50 153 LEU A CA 1
ATOM 1246 C C . LEU A 1 153 ? -3.994 -10.791 3.955 1.00 97.50 153 LEU A C 1
ATOM 1248 O O . LEU A 1 153 ? -3.352 -11.834 4.053 1.00 97.50 153 LEU A O 1
ATOM 1252 N N . GLN A 1 154 ? -5.119 -10.709 3.239 1.00 97.12 154 GLN A N 1
ATOM 1253 C CA . GLN A 1 154 ? -5.665 -11.827 2.461 1.00 97.12 154 GLN A CA 1
ATOM 1254 C C . GLN A 1 154 ? -4.629 -12.358 1.461 1.00 97.12 154 GLN A C 1
ATOM 1256 O O . GLN A 1 154 ? -4.406 -13.566 1.390 1.00 97.12 154 GLN A O 1
ATOM 1261 N N . GLN A 1 155 ? -3.946 -11.460 0.740 1.00 96.81 155 GLN A N 1
ATOM 1262 C CA . GLN A 1 155 ? -2.870 -11.829 -0.180 1.00 96.81 155 GLN A CA 1
ATOM 1263 C C . GLN A 1 155 ? -1.717 -12.535 0.548 1.00 96.81 155 GLN A C 1
ATOM 1265 O O . GLN A 1 155 ? -1.293 -13.603 0.117 1.00 96.81 155 GLN A O 1
ATOM 1270 N N . CYS A 1 156 ? -1.239 -11.991 1.668 1.00 97.44 156 CYS A N 1
ATOM 1271 C CA . CYS A 1 156 ? -0.162 -12.603 2.448 1.00 97.44 156 CYS A CA 1
ATOM 1272 C C . CYS A 1 156 ? -0.510 -14.038 2.863 1.00 97.44 156 CYS A C 1
ATOM 1274 O O . CYS A 1 156 ? 0.301 -14.945 2.678 1.00 97.44 156 CYS A O 1
ATOM 1276 N N . ILE A 1 157 ? -1.725 -14.258 3.376 1.00 97.31 157 ILE A N 1
ATOM 1277 C CA . ILE A 1 157 ? -2.138 -15.589 3.831 1.00 97.31 157 ILE A CA 1
ATOM 1278 C C . ILE A 1 157 ? -2.340 -16.545 2.652 1.00 97.31 157 ILE A C 1
ATOM 1280 O O . ILE A 1 157 ? -1.916 -17.697 2.716 1.00 97.31 157 ILE A O 1
ATOM 1284 N N . LYS A 1 158 ? -2.899 -16.061 1.536 1.00 97.00 158 LYS A N 1
ATOM 1285 C CA . LYS A 1 158 ? -3.000 -16.833 0.288 1.00 97.00 158 LYS A CA 1
ATOM 1286 C C . LYS A 1 158 ? -1.630 -17.315 -0.208 1.00 97.00 158 LYS A C 1
ATOM 1288 O O . LYS A 1 158 ? -1.543 -18.391 -0.788 1.00 97.00 158 LYS A O 1
ATOM 1293 N N . HIS A 1 159 ? -0.573 -16.544 0.044 1.00 97.31 159 HIS A N 1
ATOM 1294 C CA . HIS A 1 159 ? 0.811 -16.893 -0.286 1.00 97.31 159 HIS A CA 1
ATOM 1295 C C . HIS A 1 159 ? 1.564 -17.606 0.856 1.00 97.31 159 HIS A C 1
ATOM 1297 O O . HIS A 1 159 ? 2.774 -17.793 0.778 1.00 97.31 159 HIS A O 1
ATOM 1303 N N . GLY A 1 160 ? 0.867 -18.064 1.900 1.00 97.50 160 GLY A N 1
ATOM 1304 C CA . GLY A 1 160 ? 1.419 -18.969 2.911 1.00 97.50 160 GLY A CA 1
ATOM 1305 C C . GLY A 1 160 ? 1.938 -18.310 4.189 1.00 97.50 160 GLY A C 1
ATOM 1306 O O . GLY A 1 160 ? 2.463 -19.019 5.049 1.00 97.50 160 GLY A O 1
ATOM 1307 N N . LEU A 1 161 ? 1.792 -16.989 4.361 1.00 98.06 161 LEU A N 1
ATOM 1308 C CA . LEU A 1 161 ? 1.995 -16.376 5.679 1.00 98.06 161 LEU A CA 1
ATOM 1309 C C . LEU A 1 161 ? 0.869 -16.817 6.622 1.00 98.06 161 LEU A C 1
ATOM 1311 O O . LEU A 1 161 ? -0.273 -16.996 6.208 1.00 98.06 161 LEU A O 1
ATOM 1315 N N . ILE A 1 162 ? 1.171 -16.974 7.908 1.00 97.88 162 ILE A N 1
ATOM 1316 C CA . ILE A 1 162 ? 0.202 -17.494 8.879 1.00 97.88 162 ILE A CA 1
ATOM 1317 C C . ILE A 1 162 ? -0.215 -16.373 9.824 1.00 97.88 162 ILE A C 1
ATOM 1319 O O . ILE A 1 162 ? 0.601 -15.856 10.584 1.00 97.88 162 ILE A O 1
ATOM 1323 N N . LEU A 1 163 ? -1.500 -16.019 9.816 1.00 97.31 163 LEU A N 1
ATOM 1324 C CA . LEU A 1 163 ? -2.061 -15.090 10.792 1.00 97.31 163 LEU A CA 1
ATOM 1325 C C . LEU A 1 163 ? -2.100 -15.739 12.178 1.00 97.31 163 LEU A C 1
ATOM 1327 O O . LEU A 1 163 ? -2.767 -16.753 12.372 1.00 97.31 163 LEU A O 1
ATOM 1331 N N . ARG A 1 164 ? -1.388 -15.151 13.143 1.00 96.50 164 ARG A N 1
ATOM 1332 C CA . ARG A 1 164 ? -1.312 -15.665 14.520 1.00 96.50 164 ARG A CA 1
ATOM 1333 C C . ARG A 1 164 ? -2.252 -14.957 15.469 1.00 96.50 164 ARG A C 1
ATOM 1335 O O . ARG A 1 164 ? -2.889 -15.602 16.297 1.00 96.50 164 ARG A O 1
ATOM 1342 N N . LYS A 1 165 ? -2.316 -13.632 15.374 1.00 95.88 165 LYS A N 1
ATOM 1343 C CA . LYS A 1 165 ? -3.087 -12.814 16.306 1.00 95.88 165 LYS A CA 1
ATOM 1344 C C . LYS A 1 165 ? -3.508 -11.510 15.661 1.00 95.88 165 LYS A C 1
ATOM 1346 O O . LYS A 1 165 ? -2.735 -10.917 14.917 1.00 95.88 165 LYS A O 1
ATOM 1351 N N . ILE A 1 166 ? -4.709 -11.057 16.000 1.00 96.69 166 ILE A N 1
ATOM 1352 C CA . ILE A 1 166 ? -5.209 -9.718 15.694 1.00 96.69 166 ILE A CA 1
ATOM 1353 C C . ILE A 1 166 ? -5.280 -8.939 17.011 1.00 96.69 166 ILE A C 1
ATOM 1355 O O . ILE A 1 166 ? -5.827 -9.439 17.995 1.00 96.69 166 ILE A O 1
ATOM 1359 N N . TYR A 1 167 ? -4.708 -7.736 17.041 1.00 95.25 167 TYR A N 1
ATOM 1360 C CA . TYR A 1 167 ? -4.704 -6.858 18.217 1.00 95.25 167 TYR A CA 1
ATOM 1361 C C . TYR A 1 167 ? -5.757 -5.764 18.114 1.00 95.25 167 TYR A C 1
ATOM 1363 O O . TYR A 1 167 ? -6.516 -5.539 19.054 1.00 95.25 167 TYR A O 1
ATOM 1371 N N . ARG A 1 168 ? -5.778 -5.073 16.974 1.00 95.56 168 ARG A N 1
ATOM 1372 C CA . ARG A 1 168 ? -6.636 -3.917 16.714 1.00 95.56 168 ARG A CA 1
ATOM 1373 C C . ARG A 1 168 ? -7.153 -3.981 15.290 1.00 95.56 168 ARG A C 1
ATOM 1375 O O . ARG A 1 168 ? -6.448 -4.449 14.396 1.00 95.56 168 ARG A O 1
ATOM 1382 N N . ILE A 1 169 ? -8.371 -3.495 15.091 1.00 96.88 169 ILE A N 1
ATOM 1383 C CA . ILE A 1 169 ? -8.996 -3.391 13.776 1.00 96.88 169 ILE A CA 1
ATOM 1384 C C . ILE A 1 169 ? -9.624 -2.009 13.669 1.00 96.88 169 ILE A C 1
ATOM 1386 O O . ILE A 1 169 ? -10.477 -1.655 14.482 1.00 96.88 169 ILE A O 1
ATOM 1390 N N . LEU A 1 170 ? -9.213 -1.261 12.653 1.00 97.31 170 LEU A N 1
ATOM 1391 C CA . LEU A 1 170 ? -9.853 -0.029 12.226 1.00 97.31 170 LEU A CA 1
ATOM 1392 C C . LEU A 1 170 ? -10.771 -0.347 11.048 1.00 97.31 170 LEU A C 1
ATOM 1394 O O . LEU A 1 170 ? -10.289 -0.778 10.001 1.00 97.31 170 LEU A O 1
ATOM 1398 N N . LYS A 1 171 ? -12.071 -0.136 11.227 1.00 97.19 171 LYS A N 1
ATOM 1399 C CA . LYS A 1 171 ? -13.116 -0.234 10.204 1.00 97.19 171 LYS A CA 1
ATOM 1400 C C . LYS A 1 171 ? -13.357 1.143 9.585 1.00 97.19 171 LYS A C 1
ATOM 1402 O O . LYS A 1 171 ? -13.249 2.143 10.286 1.00 97.19 171 LYS A O 1
ATOM 1407 N N . PHE A 1 172 ? -13.687 1.188 8.299 1.00 97.69 172 PHE A N 1
ATOM 1408 C CA . PHE A 1 172 ? -14.069 2.415 7.592 1.00 97.69 172 PHE A CA 1
ATOM 1409 C C . PHE A 1 172 ? -14.912 2.100 6.359 1.00 97.69 172 PHE A C 1
ATOM 1411 O O . PHE A 1 172 ? -14.863 0.988 5.829 1.00 97.69 172 PHE A O 1
ATOM 1418 N N . ASN A 1 173 ? -15.638 3.091 5.853 1.00 97.94 173 ASN A N 1
ATOM 1419 C CA . ASN A 1 173 ? -16.228 3.028 4.523 1.00 97.94 173 ASN A CA 1
ATOM 1420 C C . ASN A 1 173 ? -15.184 3.387 3.460 1.00 97.94 173 ASN A C 1
ATOM 1422 O O . ASN A 1 173 ? -14.339 4.271 3.652 1.00 97.94 173 ASN A O 1
ATOM 1426 N N . GLN A 1 174 ? -15.257 2.705 2.324 1.00 97.44 174 GLN A N 1
ATOM 1427 C CA . GLN A 1 174 ? -14.364 2.874 1.187 1.00 97.44 174 GLN A CA 1
ATOM 1428 C C . GLN A 1 174 ? -15.126 2.784 -0.136 1.00 97.44 174 GLN A C 1
ATOM 1430 O O . GLN A 1 174 ? -16.131 2.088 -0.264 1.00 97.44 174 GLN A O 1
ATOM 1435 N N . SER A 1 175 ? -14.606 3.458 -1.155 1.00 96.25 175 SER A N 1
ATOM 1436 C CA . SER A 1 175 ? -15.149 3.432 -2.516 1.00 96.25 175 SER A CA 1
ATOM 1437 C C . SER A 1 175 ? -14.077 3.847 -3.523 1.00 96.25 175 SER A C 1
ATOM 1439 O O . SER A 1 175 ? -13.023 4.361 -3.145 1.00 96.25 175 SER A O 1
ATOM 1441 N N . TYR A 1 176 ? -14.330 3.657 -4.817 1.00 95.69 176 TYR A N 1
ATOM 1442 C CA . TYR A 1 176 ? -13.451 4.084 -5.919 1.00 95.69 176 TYR A CA 1
ATOM 1443 C C . TYR A 1 176 ? -13.521 5.601 -6.193 1.00 95.69 176 TYR A C 1
ATOM 1445 O O . TYR A 1 176 ? -13.438 6.055 -7.336 1.00 95.69 176 TYR A O 1
ATOM 1453 N N . TRP A 1 177 ? -13.696 6.423 -5.159 1.00 95.88 177 TRP A N 1
ATOM 1454 C CA . TRP A 1 177 ? -14.015 7.845 -5.307 1.00 95.88 177 TRP A CA 1
ATOM 1455 C C . TRP A 1 177 ? -12.907 8.654 -6.007 1.00 95.88 177 TRP A C 1
ATOM 1457 O O . TRP A 1 177 ? -13.201 9.620 -6.714 1.00 95.88 177 TRP A O 1
ATOM 1467 N N . LEU A 1 178 ? -11.642 8.238 -5.895 1.00 95.81 178 LEU A N 1
ATOM 1468 C CA . LEU A 1 178 ? -10.502 8.844 -6.600 1.00 95.81 178 LEU A CA 1
ATOM 1469 C C . LEU A 1 178 ? -10.369 8.403 -8.068 1.00 95.81 178 LEU A C 1
ATOM 1471 O O . LEU A 1 178 ? -9.679 9.075 -8.847 1.00 95.81 178 LEU A O 1
ATOM 1475 N N . LYS A 1 179 ? -11.050 7.326 -8.482 1.00 95.69 179 LYS A N 1
ATOM 1476 C CA . LYS A 1 179 ? -10.969 6.783 -9.845 1.00 95.69 179 LYS A CA 1
ATOM 1477 C C . LYS A 1 179 ? -11.396 7.811 -10.887 1.00 95.69 179 LYS A C 1
ATOM 1479 O O . LYS A 1 179 ? -10.664 8.055 -11.836 1.00 95.69 179 LYS A O 1
ATOM 1484 N N . LYS A 1 180 ? -12.512 8.512 -10.658 1.00 95.75 180 LYS A N 1
ATOM 1485 C CA . LYS A 1 180 ? -13.017 9.551 -11.574 1.00 95.75 180 LYS A CA 1
ATOM 1486 C C . LYS A 1 180 ? -11.994 10.665 -11.828 1.00 95.75 180 LYS A C 1
ATOM 1488 O O . LYS A 1 180 ? -11.854 11.136 -12.951 1.00 95.75 180 LYS A O 1
ATOM 1493 N N . TYR A 1 181 ? -11.287 11.098 -10.784 1.00 96.25 181 TYR A N 1
ATOM 1494 C CA . TYR A 1 181 ? -10.239 12.113 -10.910 1.00 96.25 181 TYR A CA 1
ATOM 1495 C C . TYR A 1 181 ? -9.027 11.576 -11.680 1.00 96.25 181 TYR A C 1
ATOM 1497 O O . TYR A 1 181 ? -8.493 12.259 -12.554 1.00 96.25 181 TYR A O 1
ATOM 1505 N N . THR A 1 182 ? -8.625 10.342 -11.378 1.00 95.31 182 THR A N 1
ATOM 1506 C CA . THR A 1 182 ? -7.487 9.689 -12.028 1.00 95.31 182 THR A CA 1
ATOM 1507 C C . THR A 1 182 ? -7.752 9.441 -13.512 1.00 95.31 182 THR A C 1
ATOM 1509 O O . THR A 1 182 ? -6.896 9.752 -14.339 1.00 95.31 182 THR A O 1
ATOM 1512 N N . ASP A 1 183 ? -8.939 8.940 -13.856 1.00 95.38 183 ASP A N 1
ATOM 1513 C CA . ASP A 1 183 ? -9.370 8.681 -15.231 1.00 95.38 183 ASP A CA 1
ATOM 1514 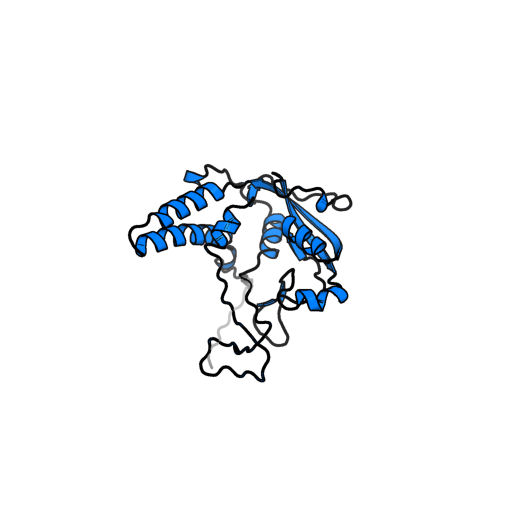C C . ASP A 1 183 ? -9.419 9.969 -16.053 1.00 95.38 183 ASP A C 1
ATOM 1516 O O . ASP A 1 183 ? -8.932 9.988 -17.179 1.00 95.38 183 ASP A O 1
ATOM 1520 N N . LEU A 1 184 ? -9.926 11.065 -15.476 1.00 95.94 184 LEU A N 1
ATOM 1521 C CA . LEU A 1 184 ? -9.942 12.370 -16.138 1.00 95.94 184 LEU A CA 1
ATOM 1522 C C . LEU A 1 184 ? -8.522 12.846 -16.480 1.00 95.94 184 LEU A C 1
ATOM 1524 O O . LEU A 1 184 ? -8.255 13.255 -17.609 1.00 95.94 184 LEU A O 1
ATOM 1528 N N . ASN A 1 185 ? -7.594 12.759 -15.524 1.00 95.44 185 ASN A N 1
ATOM 1529 C CA . ASN A 1 185 ? -6.200 13.134 -15.762 1.00 95.44 185 ASN A CA 1
ATOM 1530 C C . ASN A 1 185 ? -5.521 12.199 -16.770 1.00 95.44 185 ASN A C 1
ATOM 1532 O O . ASN A 1 185 ? -4.730 12.660 -17.587 1.00 95.44 185 ASN A O 1
ATOM 1536 N N . ASN A 1 186 ? -5.827 10.900 -16.744 1.00 93.62 186 ASN A N 1
ATOM 1537 C CA . ASN A 1 186 ? -5.303 9.948 -17.722 1.00 93.62 186 ASN A CA 1
ATOM 1538 C C . ASN A 1 186 ? -5.826 10.247 -19.129 1.00 93.62 186 ASN A C 1
ATOM 1540 O O . ASN A 1 186 ? -5.034 10.262 -20.063 1.00 93.62 186 ASN A O 1
ATOM 1544 N N . TYR A 1 187 ? -7.119 10.544 -19.268 1.00 95.88 187 TYR A N 1
ATOM 1545 C CA . TYR A 1 187 ? -7.723 10.942 -20.536 1.00 95.88 187 TYR A CA 1
ATOM 1546 C C . TYR A 1 187 ? -7.017 12.166 -21.119 1.00 95.88 187 TYR A C 1
ATOM 1548 O O . TYR A 1 187 ? -6.508 12.105 -22.236 1.00 95.88 187 TYR A O 1
ATOM 1556 N N . HIS A 1 188 ? -6.897 13.242 -20.335 1.00 95.56 188 HIS A N 1
ATOM 1557 C CA . HIS A 1 188 ? -6.210 14.450 -20.786 1.00 95.56 188 HIS A CA 1
ATOM 1558 C C . HIS A 1 188 ? -4.726 14.223 -21.079 1.00 95.56 188 HIS A C 1
ATOM 1560 O O . HIS A 1 188 ? -4.185 14.818 -22.005 1.00 95.56 188 HIS A O 1
ATOM 1566 N N . ARG A 1 189 ? -4.069 13.327 -20.335 1.00 93.88 189 ARG A N 1
ATOM 1567 C CA . ARG A 1 189 ? -2.690 12.927 -20.614 1.00 93.88 189 ARG A CA 1
ATOM 1568 C C . ARG A 1 189 ? -2.560 12.197 -21.953 1.00 93.88 189 ARG A C 1
ATOM 1570 O O . ARG A 1 189 ? -1.567 12.403 -22.640 1.00 93.88 189 ARG A O 1
ATOM 1577 N N . THR A 1 190 ? -3.525 11.352 -22.315 1.00 93.69 190 THR A N 1
ATOM 1578 C CA . THR A 1 190 ? -3.521 10.601 -23.581 1.00 93.69 190 THR A CA 1
ATOM 1579 C C . THR A 1 190 ? -3.730 11.506 -24.793 1.00 93.69 190 THR A C 1
ATOM 1581 O O . THR A 1 190 ? -3.120 11.263 -25.828 1.00 93.69 190 THR A O 1
ATOM 1584 N N . ILE A 1 191 ? -4.559 12.547 -24.671 1.00 96.88 191 ILE A N 1
ATOM 1585 C CA . ILE A 1 191 ? -4.838 13.496 -25.766 1.00 96.88 191 ILE A CA 1
ATOM 1586 C C . ILE A 1 191 ? -3.909 14.720 -25.775 1.00 96.88 191 ILE A C 1
ATOM 1588 O O . ILE A 1 191 ? -4.104 15.622 -26.585 1.00 96.88 191 ILE A O 1
ATOM 1592 N N . ALA A 1 192 ? -2.938 14.783 -24.860 1.00 96.06 192 ALA A N 1
ATOM 1593 C CA . ALA A 1 192 ? -2.015 15.904 -24.734 1.00 96.06 192 ALA A CA 1
ATOM 1594 C C . ALA A 1 192 ? -1.217 16.115 -26.029 1.00 96.06 192 ALA A C 1
ATOM 1596 O O . ALA A 1 192 ? -0.656 15.169 -26.586 1.00 96.06 192 ALA A O 1
ATOM 1597 N N . ALA A 1 193 ? -1.119 17.365 -26.479 1.00 95.25 193 ALA A N 1
ATOM 1598 C CA . ALA A 1 193 ? -0.446 17.698 -27.735 1.00 95.25 193 ALA A CA 1
ATOM 1599 C C . ALA A 1 193 ? 1.078 17.806 -27.577 1.00 95.25 193 ALA A C 1
ATOM 1601 O O . ALA A 1 193 ? 1.828 17.734 -28.550 1.00 95.25 193 ALA A O 1
ATOM 1602 N N . ASN A 1 194 ? 1.550 18.020 -26.347 1.00 96.00 194 ASN A N 1
ATOM 1603 C CA . ASN A 1 194 ? 2.952 18.286 -26.060 1.00 96.00 194 ASN A CA 1
ATOM 1604 C C . ASN A 1 194 ? 3.402 17.673 -24.727 1.00 96.00 194 ASN A C 1
ATOM 1606 O O . ASN A 1 194 ? 2.610 17.289 -23.862 1.00 96.00 194 ASN A O 1
ATOM 1610 N N . LYS A 1 195 ? 4.727 17.607 -24.547 1.00 95.62 195 LYS A N 1
ATOM 1611 C CA . LYS A 1 195 ? 5.331 16.990 -23.361 1.00 95.62 195 LYS A CA 1
ATOM 1612 C C . LYS A 1 195 ? 5.017 17.740 -22.065 1.00 95.62 195 LYS A C 1
ATOM 1614 O O . LYS A 1 195 ? 5.007 17.128 -20.997 1.00 95.62 195 LYS A O 1
ATOM 1619 N N . PHE A 1 196 ? 4.776 19.047 -22.149 1.00 95.81 196 PHE A N 1
ATOM 1620 C CA . PHE A 1 196 ? 4.413 19.862 -20.995 1.00 95.81 196 PHE A CA 1
ATOM 1621 C C . PHE A 1 196 ? 3.045 19.445 -20.442 1.00 95.81 196 PHE A C 1
ATOM 1623 O O . PHE A 1 196 ? 2.953 19.113 -19.261 1.00 95.81 196 PHE A O 1
ATOM 1630 N N . GLU A 1 197 ? 2.021 19.363 -21.291 1.00 95.38 197 GLU A N 1
ATOM 1631 C CA . GLU A 1 197 ? 0.678 18.902 -20.919 1.00 95.38 197 GLU A CA 1
ATOM 1632 C C . GLU A 1 197 ? 0.694 17.472 -20.372 1.00 95.38 197 GLU A C 1
ATOM 1634 O O . GLU A 1 197 ? 0.115 17.203 -19.316 1.00 95.38 197 GLU A O 1
ATOM 1639 N N . GLU A 1 198 ? 1.420 16.558 -21.026 1.00 93.50 198 GLU A N 1
ATOM 1640 C CA . GLU A 1 198 ? 1.545 15.177 -20.547 1.00 93.50 198 GLU A CA 1
ATOM 1641 C C . GLU A 1 198 ? 2.116 15.134 -19.115 1.00 93.50 198 GLU A C 1
ATOM 1643 O O . GLU A 1 198 ? 1.600 14.435 -18.231 1.00 93.50 198 GLU A O 1
ATOM 1648 N N . ASN A 1 199 ? 3.180 15.906 -18.870 1.00 94.62 199 ASN A N 1
ATOM 1649 C CA . ASN A 1 199 ? 3.812 16.004 -17.559 1.00 94.62 199 ASN A CA 1
ATOM 1650 C C . ASN A 1 199 ? 2.911 16.703 -16.533 1.00 94.62 199 ASN A C 1
ATOM 1652 O O . ASN A 1 199 ? 2.926 16.314 -15.364 1.00 94.62 199 ASN A O 1
ATOM 1656 N N . PHE A 1 200 ? 2.111 17.684 -16.951 1.00 95.75 200 PHE A N 1
ATOM 1657 C CA . PHE A 1 200 ? 1.169 18.393 -16.091 1.00 95.75 200 PHE A CA 1
ATOM 1658 C C . PHE A 1 200 ? 0.101 17.446 -15.527 1.00 95.75 200 PHE A C 1
ATOM 1660 O O . PHE A 1 200 ? -0.031 17.325 -14.307 1.00 95.75 200 PHE A O 1
ATOM 1667 N N . PHE A 1 201 ? -0.593 16.680 -16.374 1.00 93.88 201 PHE A N 1
ATOM 1668 C CA . PHE A 1 201 ? -1.611 15.729 -15.900 1.00 93.88 201 PHE A CA 1
ATOM 1669 C C . PHE A 1 201 ? -1.013 14.570 -15.093 1.00 93.88 201 PHE A C 1
ATOM 1671 O O . PHE A 1 201 ? -1.611 14.106 -14.117 1.00 93.88 201 PHE A O 1
ATOM 1678 N N . LYS A 1 202 ? 0.210 14.139 -15.430 1.00 93.19 202 LYS A N 1
ATOM 1679 C CA . LYS A 1 202 ? 0.969 13.189 -14.603 1.00 93.19 202 LYS A CA 1
ATOM 1680 C C . LYS A 1 202 ? 1.254 13.759 -13.208 1.00 93.19 202 LYS A C 1
ATOM 1682 O O . LYS A 1 202 ? 1.081 13.053 -12.212 1.00 93.19 202 LYS A O 1
ATOM 1687 N N . LEU A 1 203 ? 1.680 15.020 -13.128 1.00 94.00 203 LEU A N 1
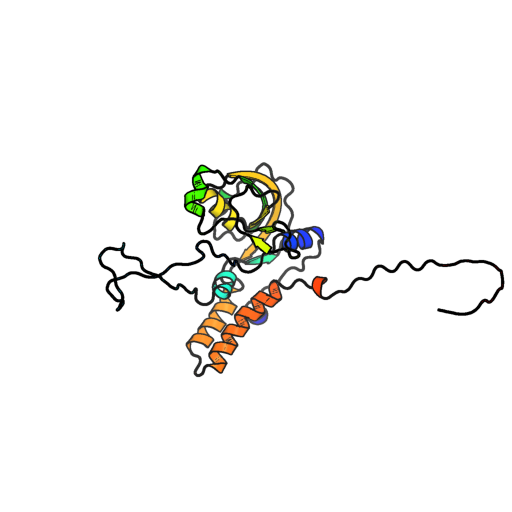ATOM 1688 C CA . LEU A 1 203 ? 1.953 15.702 -11.865 1.00 94.00 203 LEU A CA 1
ATOM 1689 C C . LEU A 1 203 ? 0.688 15.818 -11.011 1.00 94.00 203 LEU A C 1
ATOM 1691 O O . LEU A 1 203 ? 0.756 15.549 -9.817 1.00 94.00 203 LEU A O 1
ATOM 1695 N N . LEU A 1 204 ? -0.464 16.137 -11.607 1.00 94.25 204 LEU A N 1
ATOM 1696 C CA . LEU A 1 204 ? -1.736 16.259 -10.886 1.00 94.25 204 LEU A CA 1
ATOM 1697 C C . LEU A 1 204 ? -2.156 14.974 -10.155 1.00 94.25 204 LEU A C 1
ATOM 1699 O O . LEU A 1 204 ? -2.713 15.057 -9.057 1.00 94.25 204 LEU A O 1
ATOM 1703 N N . ASN A 1 205 ? -1.885 13.798 -10.727 1.00 92.81 205 ASN A N 1
ATOM 1704 C CA . ASN A 1 205 ? -2.121 12.520 -10.049 1.00 92.81 205 ASN A CA 1
ATOM 1705 C C . ASN A 1 205 ? -1.122 12.301 -8.902 1.00 92.81 205 ASN A C 1
ATOM 1707 O O . ASN A 1 205 ? -1.524 12.023 -7.772 1.00 92.81 205 ASN A O 1
ATOM 1711 N N . ASN A 1 206 ? 0.174 12.485 -9.164 1.00 91.94 206 ASN A N 1
ATOM 1712 C CA . ASN A 1 206 ? 1.221 12.263 -8.161 1.00 91.94 206 ASN A CA 1
ATOM 1713 C C . ASN A 1 206 ? 1.132 13.240 -6.977 1.00 91.94 206 ASN A C 1
ATOM 1715 O O . ASN A 1 206 ? 1.376 12.854 -5.836 1.00 91.94 206 ASN A O 1
ATOM 1719 N N . ALA A 1 207 ? 0.769 14.497 -7.238 1.00 93.19 207 ALA A N 1
ATOM 1720 C CA . ALA A 1 207 ? 0.624 15.528 -6.220 1.00 93.19 207 ALA A CA 1
ATOM 1721 C C . ALA A 1 207 ? -0.537 15.225 -5.267 1.00 93.19 207 ALA A C 1
ATOM 1723 O O . ALA A 1 207 ? -0.397 15.427 -4.064 1.00 93.19 207 ALA A O 1
ATOM 1724 N N . VAL A 1 208 ? -1.658 14.698 -5.780 1.00 93.31 208 VAL A N 1
ATOM 1725 C CA . VAL A 1 208 ? -2.782 14.276 -4.931 1.00 93.31 208 VAL A CA 1
ATOM 1726 C C . VAL A 1 208 ? -2.361 13.141 -4.009 1.00 93.31 208 VAL A C 1
ATOM 1728 O O . VAL A 1 208 ? -2.554 13.274 -2.806 1.00 93.31 208 VAL A O 1
ATOM 1731 N N . TYR A 1 209 ? -1.707 12.103 -4.538 1.00 91.88 209 TYR A N 1
ATOM 1732 C CA . TYR A 1 209 ? -1.170 11.018 -3.712 1.00 91.88 209 TYR A CA 1
ATOM 1733 C C . TYR A 1 209 ? -0.223 11.540 -2.618 1.00 91.88 209 TYR A C 1
ATOM 1735 O O . TYR A 1 209 ? -0.375 11.214 -1.440 1.00 91.88 209 TYR A O 1
ATOM 1743 N N . GLY A 1 210 ? 0.736 12.392 -2.999 1.00 91.56 210 GLY A N 1
ATOM 1744 C CA . GLY A 1 210 ? 1.691 12.975 -2.058 1.00 91.56 210 GLY A CA 1
ATOM 1745 C C . GLY A 1 210 ? 1.007 13.803 -0.972 1.00 91.56 210 GLY A C 1
ATOM 1746 O O . GLY A 1 210 ? 1.376 13.704 0.194 1.00 91.56 210 GLY A O 1
ATOM 1747 N N . LYS A 1 211 ? -0.027 14.569 -1.335 1.00 91.62 211 LYS A N 1
ATOM 1748 C CA . LYS A 1 211 ? -0.766 15.404 -0.389 1.00 91.62 211 LYS A CA 1
ATOM 1749 C C . LYS A 1 211 ? -1.633 14.586 0.568 1.00 91.62 211 LYS A C 1
ATOM 1751 O O . LYS A 1 211 ? -1.727 14.954 1.732 1.00 91.62 211 LYS A O 1
ATOM 1756 N N . THR A 1 212 ? -2.242 13.492 0.110 1.00 89.50 212 THR A N 1
ATOM 1757 C CA . THR A 1 212 ? -3.057 12.611 0.968 1.00 89.50 212 THR A CA 1
ATOM 1758 C C . THR A 1 212 ? -2.220 11.774 1.932 1.00 89.50 212 THR A C 1
ATOM 1760 O O . THR A 1 212 ? -2.723 11.375 2.973 1.00 89.50 212 THR A O 1
ATOM 1763 N N . MET A 1 213 ? -0.950 11.518 1.603 1.00 89.38 213 MET A N 1
ATOM 1764 C CA . MET A 1 213 ? -0.009 10.756 2.441 1.00 89.38 213 MET A CA 1
ATOM 1765 C C . MET A 1 213 ? 0.949 11.652 3.239 1.00 89.38 213 MET A C 1
ATOM 1767 O O . MET A 1 213 ? 1.931 11.175 3.813 1.00 89.38 213 MET A O 1
ATOM 1771 N N . GLU A 1 214 ? 0.710 12.959 3.240 1.00 87.19 214 GLU A N 1
ATOM 1772 C CA . GLU A 1 214 ? 1.557 13.920 3.925 1.00 87.19 214 GLU A CA 1
ATOM 1773 C C . GLU A 1 214 ? 1.421 13.802 5.447 1.00 87.19 214 GLU A C 1
ATOM 1775 O O . GLU A 1 214 ? 0.331 13.914 5.996 1.00 87.19 214 GLU A O 1
ATOM 1780 N N . ASN A 1 215 ? 2.554 13.651 6.137 1.00 85.00 215 ASN A N 1
ATOM 1781 C CA . ASN A 1 215 ? 2.614 13.756 7.590 1.00 85.00 215 ASN A CA 1
ATOM 1782 C C . ASN A 1 215 ? 2.982 15.199 7.976 1.00 85.00 215 ASN A C 1
ATOM 1784 O O . ASN A 1 215 ? 4.116 15.637 7.754 1.00 85.00 215 ASN A O 1
ATOM 1788 N N . VAL A 1 216 ? 2.011 15.925 8.532 1.00 82.25 216 VAL A N 1
ATOM 1789 C CA . VAL A 1 216 ? 2.147 17.339 8.911 1.00 82.25 216 VAL A CA 1
ATOM 1790 C C . VAL A 1 216 ? 2.987 17.553 10.168 1.00 82.25 216 VAL A C 1
ATOM 1792 O O . VAL A 1 216 ? 3.638 18.592 10.267 1.00 82.25 216 VAL A O 1
ATOM 1795 N N . ASP A 1 217 ? 3.070 16.568 11.064 1.00 78.06 217 ASP A N 1
ATOM 1796 C CA . ASP A 1 217 ? 3.836 16.664 12.315 1.00 78.06 217 ASP A CA 1
ATOM 1797 C C . ASP A 1 217 ? 5.324 16.889 12.039 1.00 78.06 217 ASP A C 1
ATOM 1799 O O . ASP A 1 217 ? 6.008 17.607 12.761 1.00 78.06 217 ASP A O 1
ATOM 1803 N N . LYS A 1 218 ? 5.824 16.368 10.911 1.00 77.81 218 LYS A N 1
ATOM 1804 C CA . LYS A 1 218 ? 7.208 16.585 10.456 1.00 77.81 218 LYS A CA 1
ATOM 1805 C C . LYS A 1 218 ? 7.539 18.042 10.116 1.00 77.81 218 LYS A C 1
ATOM 1807 O O . LYS A 1 218 ? 8.711 18.356 9.915 1.00 77.81 218 LYS A O 1
ATOM 1812 N N . ARG A 1 219 ? 6.538 18.918 9.996 1.00 79.56 219 ARG A N 1
ATOM 1813 C CA . ARG A 1 219 ? 6.718 20.356 9.735 1.00 79.56 219 ARG A CA 1
ATOM 1814 C C . ARG A 1 219 ? 6.745 21.186 11.016 1.00 79.56 219 ARG A C 1
ATOM 1816 O O . ARG A 1 219 ? 7.087 22.364 10.956 1.00 79.56 219 ARG A O 1
ATOM 1823 N N . ILE A 1 220 ? 6.373 20.595 12.149 1.00 77.50 220 ILE A N 1
ATOM 1824 C CA . ILE A 1 220 ? 6.276 21.279 13.434 1.00 77.50 220 ILE A CA 1
ATOM 1825 C C . ILE A 1 220 ? 7.537 20.953 14.234 1.00 77.50 220 ILE A C 1
ATOM 1827 O O . ILE A 1 220 ? 7.862 19.792 14.467 1.00 77.50 220 ILE A O 1
ATOM 1831 N N . ASN A 1 221 ? 8.268 21.984 14.653 1.00 73.88 221 ASN A N 1
ATOM 1832 C CA . ASN A 1 221 ? 9.394 21.825 15.565 1.00 73.88 221 ASN A CA 1
ATOM 1833 C C . ASN A 1 221 ? 8.918 22.135 16.987 1.00 73.88 221 ASN A C 1
ATOM 1835 O O . ASN A 1 221 ? 8.841 23.301 17.372 1.00 73.88 221 ASN A O 1
ATOM 1839 N N . VAL A 1 222 ? 8.555 21.097 17.742 1.00 75.94 222 VAL A N 1
ATOM 1840 C CA . VAL A 1 222 ? 8.184 21.236 19.154 1.00 75.94 222 VAL A CA 1
ATOM 1841 C C . VAL A 1 222 ? 9.458 21.201 19.990 1.00 75.94 222 VAL A C 1
ATOM 1843 O O . VAL A 1 222 ? 10.143 20.181 20.052 1.00 75.94 222 VAL A O 1
ATOM 1846 N N . LYS A 1 223 ? 9.776 22.321 20.639 1.00 77.94 223 LYS A N 1
ATOM 1847 C CA . LYS A 1 223 ? 10.849 22.401 21.630 1.00 77.94 223 LYS A CA 1
ATOM 1848 C C . LYS A 1 223 ? 10.223 22.374 23.016 1.00 77.94 223 LYS A C 1
ATOM 1850 O O . LYS A 1 223 ? 9.397 23.222 23.331 1.00 77.94 223 LYS A O 1
ATOM 1855 N N . LEU A 1 224 ? 10.606 21.387 23.819 1.00 73.62 224 LEU A N 1
ATOM 1856 C CA . LEU A 1 224 ? 10.314 21.385 25.247 1.00 73.62 224 LEU A CA 1
ATOM 1857 C C . LEU A 1 224 ? 11.403 22.214 25.923 1.00 73.62 224 LEU A C 1
ATOM 1859 O O . LEU A 1 224 ? 12.550 21.776 25.999 1.00 73.62 224 LEU A O 1
ATOM 1863 N N . GLU A 1 225 ? 11.056 23.418 26.360 1.00 70.62 225 GLU A N 1
ATOM 1864 C CA . GLU A 1 225 ? 11.936 24.236 27.190 1.00 70.62 225 GLU A CA 1
ATOM 1865 C C . GLU A 1 225 ? 11.560 24.028 28.659 1.00 70.62 225 GLU A C 1
ATOM 1867 O O . GLU A 1 225 ? 10.391 24.089 29.035 1.00 70.62 225 GLU A O 1
ATOM 1872 N N . GLN A 1 226 ? 12.560 23.721 29.484 1.00 65.62 226 GLN A N 1
ATOM 1873 C CA . GLN A 1 226 ? 12.445 23.826 30.932 1.00 65.62 226 GLN A CA 1
ATOM 1874 C C . GLN A 1 226 ? 13.024 25.179 31.329 1.00 65.62 226 GLN A C 1
ATOM 1876 O O . GLN A 1 226 ? 14.241 25.309 31.468 1.00 65.62 226 GLN A O 1
ATOM 1881 N N . ASP A 1 227 ? 12.163 26.174 31.519 1.00 63.41 227 ASP A N 1
ATOM 1882 C CA . ASP A 1 227 ? 12.556 27.376 32.243 1.00 63.41 227 ASP A CA 1
ATOM 1883 C C . ASP A 1 227 ? 12.592 27.044 33.736 1.00 63.41 227 ASP A C 1
ATOM 1885 O O . ASP A 1 227 ? 11.576 26.752 34.368 1.00 63.41 227 ASP A O 1
ATOM 1889 N N . TRP A 1 228 ? 13.794 27.051 34.309 1.00 63.28 228 TRP A N 1
ATOM 1890 C CA . TRP A 1 228 ? 13.950 27.054 35.756 1.00 63.28 228 TRP A CA 1
ATOM 1891 C C . TRP A 1 228 ? 13.634 28.466 36.252 1.00 63.28 228 TRP A C 1
ATOM 1893 O O . TRP A 1 228 ? 14.495 29.350 36.202 1.00 63.28 228 TRP A O 1
ATOM 1903 N N . GLU A 1 229 ? 12.403 28.700 36.719 1.00 58.16 229 GLU A N 1
ATOM 1904 C CA . GLU A 1 229 ? 12.080 29.915 37.467 1.00 58.16 229 GLU A CA 1
ATOM 1905 C C . GLU A 1 229 ? 12.939 29.950 38.732 1.00 58.16 229 GLU A C 1
ATOM 1907 O O . GLU A 1 229 ? 12.689 29.289 39.738 1.00 58.16 229 GLU A O 1
ATOM 1912 N N . ASN A 1 230 ? 14.009 30.731 38.667 1.00 50.88 230 ASN A N 1
ATOM 1913 C CA . ASN A 1 230 ? 14.868 30.994 39.800 1.00 50.88 230 ASN A CA 1
ATOM 1914 C C . ASN A 1 230 ? 14.148 32.012 40.700 1.00 50.88 230 ASN A C 1
ATOM 1916 O O . ASN A 1 230 ? 14.482 33.198 40.698 1.00 50.88 230 ASN A O 1
ATOM 1920 N N . THR A 1 231 ? 13.145 31.574 41.468 1.00 45.81 231 THR A N 1
ATOM 1921 C CA . THR A 1 231 ? 12.575 32.360 42.573 1.00 45.81 231 THR A CA 1
ATOM 1922 C C . THR A 1 231 ? 13.584 32.433 43.721 1.00 45.81 231 THR A C 1
ATOM 1924 O O . THR A 1 231 ? 13.372 31.899 44.806 1.00 45.81 231 THR A O 1
ATOM 1927 N N . ASN A 1 232 ? 14.713 33.104 43.482 1.00 43.12 232 ASN A N 1
ATOM 1928 C CA . ASN A 1 232 ? 15.596 33.571 44.538 1.00 43.12 232 ASN A CA 1
ATOM 1929 C C . ASN A 1 232 ? 15.073 34.918 45.029 1.00 43.12 232 ASN A C 1
ATOM 1931 O O . ASN A 1 232 ? 15.411 35.989 44.520 1.00 43.12 232 ASN A O 1
ATOM 1935 N N . ILE A 1 233 ? 14.239 34.830 46.060 1.00 47.78 233 ILE A N 1
ATOM 1936 C CA . ILE A 1 233 ? 14.010 35.909 47.010 1.00 47.78 233 ILE A CA 1
ATOM 1937 C C . ILE A 1 233 ? 15.381 36.309 47.582 1.00 47.78 233 ILE A C 1
ATOM 1939 O O . ILE A 1 233 ? 15.979 35.568 48.350 1.00 47.78 233 ILE A O 1
ATOM 1943 N N . GLY A 1 234 ? 15.866 37.490 47.190 1.00 44.00 234 GLY A N 1
ATOM 1944 C CA . GLY A 1 234 ? 16.852 38.287 47.926 1.00 44.00 234 GLY A CA 1
ATOM 1945 C C . GLY A 1 234 ? 18.309 37.800 47.932 1.00 44.00 234 GLY A C 1
ATOM 1946 O O . GLY A 1 234 ? 18.678 36.895 48.666 1.00 44.00 234 GLY A O 1
ATOM 1947 N N . GLY A 1 235 ? 19.199 38.533 47.250 1.00 37.16 235 GLY A N 1
ATOM 1948 C CA . GLY A 1 235 ? 20.627 38.503 47.594 1.00 37.16 235 GLY A CA 1
ATOM 1949 C C . GLY A 1 235 ? 21.594 38.857 46.468 1.00 37.16 235 GLY A C 1
ATOM 1950 O O . GLY A 1 235 ? 21.922 38.036 45.623 1.00 37.16 235 GLY A O 1
ATOM 1951 N N . ARG A 1 236 ? 22.116 40.087 46.491 1.00 43.06 236 ARG A N 1
ATOM 1952 C CA . ARG A 1 236 ? 23.225 40.582 45.651 1.00 43.06 236 ARG A CA 1
ATOM 1953 C C . ARG A 1 236 ? 24.431 39.621 45.619 1.00 43.06 236 ARG A C 1
ATOM 1955 O O . ARG A 1 236 ? 24.958 39.316 46.683 1.00 43.06 236 ARG A O 1
ATOM 1962 N N . ARG A 1 237 ? 25.044 39.416 44.441 1.00 37.28 237 ARG A N 1
ATOM 1963 C CA . ARG A 1 237 ? 26.415 39.907 44.130 1.00 37.28 237 ARG A CA 1
ATOM 1964 C C . ARG A 1 237 ? 26.897 39.559 42.713 1.00 37.28 237 ARG A C 1
ATOM 1966 O O . ARG A 1 237 ? 26.851 38.423 42.269 1.00 37.28 237 ARG A O 1
ATOM 1973 N N . ARG A 1 238 ? 27.461 40.583 42.062 1.00 47.59 238 ARG A N 1
ATOM 1974 C CA . ARG A 1 238 ? 28.329 40.536 40.872 1.00 47.59 238 ARG A CA 1
ATOM 1975 C C . ARG A 1 238 ? 29.532 39.597 41.052 1.00 47.59 238 ARG A C 1
ATOM 1977 O O . ARG A 1 238 ? 30.181 39.667 42.092 1.00 47.59 238 ARG A O 1
ATOM 1984 N N . ARG A 1 239 ? 29.912 38.911 39.967 1.00 39.25 239 ARG A N 1
ATOM 1985 C CA . ARG A 1 239 ? 31.273 38.624 39.430 1.00 39.25 239 ARG A CA 1
ATOM 1986 C C . ARG A 1 239 ? 31.025 37.885 38.095 1.00 39.25 239 ARG A C 1
ATOM 1988 O O . ARG A 1 239 ? 30.188 37.006 38.070 1.00 39.25 239 ARG A O 1
ATOM 1995 N N . GLY A 1 240 ? 31.573 38.200 36.924 1.00 39.16 240 GLY A N 1
ATOM 1996 C CA . GLY A 1 240 ? 32.814 38.878 36.582 1.00 39.16 240 GLY A CA 1
ATOM 1997 C C . GLY A 1 240 ? 33.806 37.890 35.945 1.00 39.16 240 GLY A C 1
ATOM 1998 O O . GLY A 1 240 ? 34.566 37.286 36.682 1.00 39.16 240 GLY A O 1
ATOM 1999 N N . ARG A 1 241 ? 33.836 37.860 34.597 1.00 38.84 241 ARG A N 1
ATOM 2000 C CA . ARG A 1 241 ? 34.932 37.480 33.660 1.00 38.84 241 ARG A CA 1
ATOM 2001 C C . ARG A 1 241 ? 35.405 36.015 33.467 1.00 38.84 241 ARG A C 1
ATOM 2003 O O . ARG A 1 241 ? 35.917 35.417 34.398 1.00 38.84 241 ARG A O 1
ATOM 2010 N N . LYS A 1 242 ? 35.508 35.686 32.156 1.00 37.78 242 LYS A N 1
ATOM 2011 C CA . LYS A 1 242 ? 36.558 34.948 31.385 1.00 37.78 242 LYS A CA 1
ATOM 2012 C C . LYS A 1 242 ? 36.773 33.463 31.748 1.00 37.78 242 LYS A C 1
ATOM 2014 O O . LYS A 1 242 ? 36.819 33.129 32.917 1.00 37.78 242 LYS A O 1
ATOM 2019 N N . LYS A 1 243 ? 36.976 32.528 30.817 1.00 37.56 243 LYS A N 1
ATOM 2020 C CA . LYS A 1 243 ? 37.529 32.543 29.448 1.00 37.56 243 LYS A CA 1
ATOM 2021 C C . LYS A 1 243 ? 36.599 31.843 28.464 1.00 37.56 243 LYS A C 1
ATOM 2023 O O . LYS A 1 243 ? 35.870 30.941 28.920 1.00 37.56 243 LYS A O 1
#

Sequence (243 aa):
MLKITRIELELLSDENIHNFILSGIRGGIVQCCKRHSIANNKYLSDYNVTKLSHYLIYLGVNNLYGYAMSQYTPHNNFECIKNVKEFNVFSIPEDSLVGYILEVDLDYPIAIHNTHNDFPFCFENKKVGSMKHIKLIGDLTSKIKYIIHYKNLQQCIKHGLILRKIYRILKFNQSYWLKKYTDLNNYHRTIAANKFEENFFKLLNNAVYGKTMENVDKRINVKLEQDWENTNIGGRRRRGRKK

InterPro domains:
  IPR043502 DNA/RNA polymerase superfamily [SSF56672] (12-219)